Protein AF-A0A924B3C9-F1 (afdb_monomer_lite)

Structure (mmCIF, N/CA/C/O backbone):
data_AF-A0A924B3C9-F1
#
_entry.id   AF-A0A924B3C9-F1
#
loop_
_atom_site.group_PDB
_atom_site.id
_atom_site.type_symbol
_atom_site.label_atom_id
_atom_site.label_alt_id
_atom_site.label_comp_id
_atom_site.label_asym_id
_atom_site.label_entity_id
_atom_site.label_seq_id
_atom_site.pdbx_PDB_ins_code
_atom_site.Cartn_x
_atom_site.Cartn_y
_atom_site.Cartn_z
_atom_site.occupancy
_atom_site.B_iso_or_equiv
_atom_site.auth_seq_id
_atom_site.auth_comp_id
_atom_site.auth_asym_id
_atom_site.auth_atom_id
_atom_site.pdbx_PDB_model_num
ATOM 1 N N . MET A 1 1 ? -48.489 -23.760 40.001 1.00 36.50 1 MET A N 1
ATOM 2 C CA . MET A 1 1 ? -47.418 -22.743 40.005 1.00 36.50 1 MET A CA 1
ATOM 3 C C . MET A 1 1 ? -46.543 -22.996 38.794 1.00 36.50 1 MET A C 1
ATOM 5 O O . MET A 1 1 ? -45.649 -23.826 38.846 1.00 36.50 1 MET A O 1
ATOM 9 N N . THR A 1 2 ? -46.887 -22.382 37.669 1.00 35.22 2 THR A N 1
ATOM 10 C CA . THR A 1 2 ? -46.110 -22.437 36.430 1.00 35.22 2 THR A CA 1
ATOM 11 C C . THR A 1 2 ? -44.998 -21.399 36.538 1.00 35.22 2 THR A C 1
ATOM 13 O O . THR A 1 2 ? -45.268 -20.204 36.625 1.00 35.22 2 THR A O 1
ATOM 16 N N . GLN A 1 3 ? -43.752 -21.865 36.629 1.00 37.59 3 GLN A N 1
ATOM 17 C CA . GLN A 1 3 ? -42.572 -21.007 36.582 1.00 37.59 3 GLN A CA 1
ATOM 18 C C . GLN A 1 3 ? -42.525 -20.335 35.210 1.00 37.59 3 GLN A C 1
ATOM 20 O O . GLN A 1 3 ? -42.325 -20.992 34.191 1.00 37.59 3 GLN A O 1
ATOM 25 N N . HIS A 1 4 ? -42.761 -19.027 35.195 1.00 36.00 4 HIS A N 1
ATOM 26 C CA . HIS A 1 4 ? -42.531 -18.192 34.030 1.00 36.00 4 HIS A CA 1
ATOM 27 C C . HIS A 1 4 ? -41.011 -18.056 33.894 1.00 36.00 4 HIS A C 1
ATOM 29 O O . HIS A 1 4 ? -40.379 -17.323 34.655 1.00 36.00 4 HIS A O 1
ATOM 35 N N . PHE A 1 5 ? -40.407 -18.828 32.991 1.00 38.62 5 PHE A N 1
ATOM 36 C CA . PHE A 1 5 ? -39.054 -18.533 32.541 1.00 38.62 5 PHE A CA 1
ATOM 37 C C . PHE A 1 5 ? -39.124 -17.188 31.819 1.00 38.62 5 PHE A C 1
ATOM 39 O O . PHE A 1 5 ? -39.879 -17.027 30.863 1.00 38.62 5 PHE A O 1
ATOM 46 N N . ILE A 1 6 ? -38.416 -16.201 32.362 1.00 40.69 6 ILE A N 1
ATOM 47 C CA . ILE A 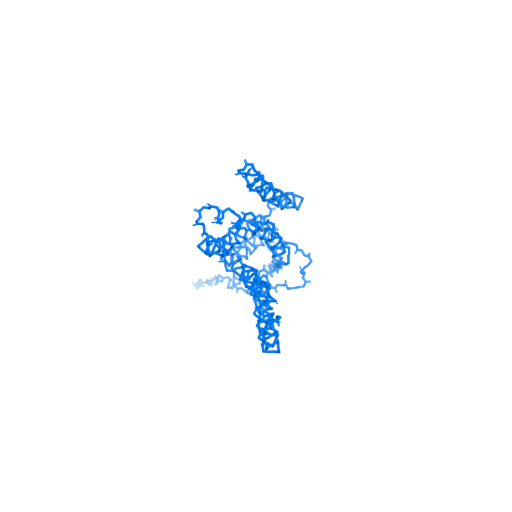1 6 ? -38.108 -14.966 31.653 1.00 40.69 6 ILE A CA 1
ATOM 48 C C . ILE A 1 6 ? -37.137 -15.407 30.566 1.00 40.69 6 ILE A C 1
ATOM 50 O O . ILE A 1 6 ? -35.998 -15.761 30.878 1.00 40.69 6 ILE A O 1
ATOM 54 N N . ASP A 1 7 ? -37.617 -15.473 29.325 1.00 37.47 7 ASP A N 1
ATOM 55 C CA . ASP A 1 7 ? -36.740 -15.609 28.170 1.00 37.47 7 ASP A CA 1
ATOM 56 C C . ASP A 1 7 ? -35.638 -14.556 28.307 1.00 37.47 7 ASP A C 1
ATOM 58 O O . ASP A 1 7 ? -35.907 -13.376 28.569 1.00 37.47 7 ASP A O 1
ATOM 62 N N . ALA A 1 8 ? -34.382 -15.006 28.227 1.00 37.78 8 ALA A N 1
ATOM 63 C CA . ALA A 1 8 ? -33.245 -14.105 28.171 1.00 37.78 8 ALA A CA 1
ATOM 64 C C . ALA A 1 8 ? -33.535 -13.081 27.067 1.00 37.78 8 ALA A C 1
ATOM 66 O O . ALA A 1 8 ? -34.001 -13.481 26.000 1.00 37.78 8 ALA A O 1
ATOM 67 N N . PRO A 1 9 ? -33.326 -11.777 27.303 1.00 40.53 9 PRO A N 1
ATOM 68 C CA . PRO A 1 9 ? -33.638 -10.799 26.286 1.00 40.53 9 PRO A CA 1
ATOM 69 C C . PRO A 1 9 ? -32.792 -11.119 25.052 1.00 40.53 9 PRO A C 1
ATOM 71 O O . PRO A 1 9 ? -31.565 -11.006 25.076 1.00 40.53 9 PRO A O 1
ATOM 74 N N . ASP A 1 10 ? -33.469 -11.474 23.962 1.00 35.62 10 ASP A N 1
ATOM 75 C CA . ASP A 1 10 ? -32.933 -11.612 22.601 1.00 35.62 10 ASP A CA 1
ATOM 76 C C . ASP A 1 10 ? -32.327 -10.290 22.062 1.00 35.62 10 ASP A C 1
ATOM 78 O O . ASP A 1 10 ? -31.997 -10.160 20.886 1.00 35.62 10 ASP A O 1
ATOM 82 N N . SER A 1 11 ? -32.108 -9.292 22.922 1.00 38.94 11 SER A N 1
ATOM 83 C CA . SER A 1 11 ? -31.520 -7.994 22.601 1.00 38.94 11 SER A CA 1
ATOM 84 C C . SER A 1 11 ? -29.993 -8.024 22.466 1.00 38.94 11 SER A C 1
ATOM 86 O O . SER A 1 11 ? -29.384 -6.999 22.172 1.00 38.94 11 SER A O 1
ATOM 88 N N . ALA A 1 12 ? -29.328 -9.167 22.671 1.00 37.22 12 ALA A N 1
ATOM 89 C CA . ALA A 1 12 ? -27.869 -9.259 22.524 1.00 37.22 12 ALA A CA 1
ATOM 90 C C . ALA A 1 12 ? -27.392 -9.231 21.056 1.00 37.22 12 ALA A C 1
ATOM 92 O O . ALA A 1 12 ? -26.195 -9.092 20.800 1.00 37.22 12 ALA A O 1
ATOM 93 N N . VAL A 1 13 ? -28.306 -9.347 20.088 1.00 40.62 13 VAL A N 1
ATOM 94 C CA . VAL A 1 13 ? -27.993 -9.323 18.646 1.00 40.62 13 VAL A CA 1
ATOM 95 C C . VAL A 1 13 ? -28.894 -8.333 17.906 1.00 40.62 13 VAL A C 1
ATOM 97 O O . VAL A 1 13 ? -29.095 -8.434 16.696 1.00 40.62 13 VAL A O 1
ATOM 100 N N . GLU A 1 14 ? -29.442 -7.341 18.608 1.00 38.06 14 GLU A N 1
ATOM 101 C CA . GLU A 1 14 ? -30.173 -6.270 17.945 1.00 38.06 14 GLU A CA 1
ATOM 102 C C . GLU A 1 14 ? -29.158 -5.341 17.279 1.00 38.06 14 GLU A C 1
ATOM 104 O O . GLU A 1 14 ? -28.532 -4.487 17.900 1.00 38.06 14 GLU A O 1
ATOM 109 N N . ALA A 1 15 ? -28.903 -5.669 16.010 1.00 41.47 15 ALA A N 1
ATOM 110 C CA . ALA A 1 15 ? -28.183 -4.925 14.995 1.00 41.47 15 ALA A CA 1
ATOM 111 C C . ALA A 1 15 ? -27.429 -3.704 15.538 1.00 41.47 15 ALA A C 1
ATOM 113 O O . ALA A 1 15 ? -27.965 -2.595 15.565 1.00 41.47 15 ALA A O 1
ATOM 114 N N . ILE A 1 16 ? -26.144 -3.898 15.857 1.00 46.66 16 ILE A N 1
ATOM 115 C CA . ILE A 1 16 ? -25.148 -2.822 15.846 1.00 46.66 16 ILE A CA 1
ATOM 116 C C . ILE A 1 16 ? -25.143 -2.282 14.409 1.00 46.66 16 ILE A C 1
ATOM 118 O O . ILE A 1 16 ? -24.323 -2.672 13.578 1.00 46.66 16 ILE A O 1
ATOM 122 N N . ARG A 1 17 ? -26.127 -1.446 14.061 1.00 44.09 17 ARG A N 1
ATOM 123 C CA . ARG A 1 17 ? -26.148 -0.754 12.784 1.00 44.09 17 ARG A CA 1
ATOM 124 C C . ARG A 1 17 ? -24.918 0.139 12.809 1.00 44.09 17 ARG A C 1
ATOM 126 O O . ARG A 1 17 ? -24.724 0.864 13.790 1.00 44.09 17 ARG A O 1
ATOM 133 N N . PRO A 1 18 ? -24.055 0.075 11.790 1.00 48.59 18 PRO A N 1
ATOM 134 C CA . PRO A 1 18 ? -22.921 0.971 11.725 1.00 48.59 18 PRO A CA 1
ATOM 135 C C . PRO A 1 18 ? -23.471 2.400 11.675 1.00 48.59 18 PRO A C 1
ATOM 137 O O . PRO A 1 18 ? -24.050 2.816 10.673 1.00 48.59 18 PRO A O 1
ATOM 140 N N . ASN A 1 19 ? -23.375 3.131 12.792 1.00 48.16 19 ASN A N 1
ATOM 141 C CA . ASN A 1 19 ? -23.777 4.528 12.804 1.00 48.16 19 ASN A CA 1
ATOM 142 C C . ASN A 1 19 ? -22.723 5.315 12.013 1.00 48.16 19 ASN A C 1
ATOM 144 O O . ASN A 1 19 ? -21.561 5.389 12.410 1.00 48.16 19 ASN A O 1
ATOM 148 N N . HIS A 1 20 ? -23.130 5.835 10.858 1.00 51.53 20 HIS A N 1
ATOM 149 C CA . HIS A 1 20 ? -22.288 6.611 9.952 1.00 51.53 20 HIS A CA 1
ATOM 150 C C . HIS A 1 20 ? -22.381 8.124 10.204 1.00 51.53 20 HIS A C 1
ATOM 152 O O . HIS A 1 20 ? -21.733 8.888 9.489 1.00 51.53 20 HIS A O 1
ATOM 158 N N . GLU A 1 21 ? -23.180 8.557 11.188 1.00 48.47 21 GLU A N 1
ATOM 159 C CA . GLU A 1 21 ? -23.421 9.973 11.500 1.00 48.47 21 GLU A CA 1
ATOM 160 C C . GLU A 1 21 ? -22.162 10.696 11.984 1.00 48.47 21 GLU A C 1
ATOM 162 O O . GLU A 1 21 ? -22.051 11.902 11.783 1.00 48.47 21 GLU A O 1
ATOM 167 N N . ASP A 1 22 ? -21.190 9.972 12.555 1.00 44.78 22 ASP A N 1
ATOM 168 C CA . ASP A 1 22 ? -19.987 10.582 13.119 1.00 44.78 22 ASP A CA 1
ATOM 169 C C . ASP A 1 22 ? -18.679 9.929 12.642 1.00 44.78 22 ASP A C 1
ATOM 171 O O . ASP A 1 22 ? -17.835 9.457 13.405 1.00 44.78 22 ASP A O 1
ATOM 175 N N . LEU A 1 23 ? -18.463 9.982 11.324 1.00 51.06 23 LEU A N 1
ATOM 176 C CA . LEU A 1 23 ? -17.158 9.731 10.700 1.00 51.06 23 LEU A CA 1
ATOM 177 C C . LEU A 1 23 ? -16.116 10.814 11.057 1.00 51.06 23 LEU A C 1
ATOM 179 O O . LEU A 1 23 ? -15.085 10.899 10.395 1.00 51.06 23 LEU A O 1
ATOM 183 N N . SER A 1 24 ? -16.332 11.681 12.054 1.00 42.19 24 SER A N 1
ATOM 184 C CA . SER A 1 24 ? -15.335 12.678 12.463 1.00 42.19 24 SER A CA 1
ATOM 185 C C . SER A 1 24 ? -14.174 12.040 13.236 1.00 42.19 24 SER A C 1
ATOM 187 O O . SER A 1 24 ? -13.026 12.482 13.105 1.00 42.19 24 SER A O 1
ATOM 189 N N . THR A 1 25 ? -14.433 10.942 13.951 1.00 48.56 25 THR A N 1
ATOM 190 C CA . THR A 1 25 ? -13.478 10.338 14.885 1.00 48.56 25 THR A CA 1
ATOM 191 C C . THR A 1 25 ? -12.575 9.283 14.229 1.00 48.56 25 THR A C 1
ATOM 193 O O . THR A 1 25 ? -12.929 8.613 13.263 1.00 48.56 25 THR A O 1
ATOM 196 N N . LEU A 1 26 ? -11.339 9.169 14.730 1.00 51.94 26 LEU A N 1
ATOM 197 C CA . LEU A 1 26 ? -10.329 8.186 14.291 1.00 51.94 26 LEU A CA 1
ATOM 198 C C . LEU A 1 26 ? -10.509 6.806 14.956 1.00 51.94 26 LEU A C 1
ATOM 200 O O . LEU A 1 26 ? -9.656 5.932 14.809 1.00 51.94 26 LEU A O 1
ATOM 204 N N . TYR A 1 27 ? -11.591 6.631 15.712 1.00 52.94 27 TYR A N 1
ATOM 205 C CA . TYR A 1 27 ? -11.905 5.442 16.495 1.00 52.94 27 TYR A CA 1
ATOM 206 C C . TYR A 1 27 ? -13.235 4.854 16.022 1.00 52.94 27 TYR A C 1
ATOM 208 O O . TYR A 1 27 ? -14.081 5.620 15.563 1.00 52.94 27 TYR A O 1
ATOM 216 N N . PRO A 1 28 ? -13.453 3.533 16.169 1.00 52.97 28 PRO A N 1
ATOM 217 C CA . PRO A 1 28 ? -14.745 2.946 15.867 1.00 52.97 28 PRO A CA 1
ATOM 218 C C . PRO A 1 28 ? -15.778 3.553 16.818 1.00 52.97 28 PRO A C 1
ATOM 220 O O . PRO A 1 28 ? -15.762 3.332 18.036 1.00 52.97 28 PRO A O 1
ATOM 223 N N . THR A 1 29 ? -16.659 4.375 16.268 1.00 53.12 29 THR A N 1
ATOM 224 C CA . THR A 1 29 ? -17.841 4.857 16.969 1.00 53.12 29 THR A CA 1
ATOM 225 C C . THR A 1 29 ? -18.852 3.719 16.902 1.00 53.12 29 THR A C 1
ATOM 227 O O . THR A 1 29 ? -19.544 3.521 15.904 1.00 53.12 29 THR A O 1
ATOM 230 N N . ALA A 1 30 ? -18.875 2.886 17.945 1.00 53.72 30 ALA A N 1
ATOM 231 C CA . ALA A 1 30 ? -19.997 1.983 18.151 1.00 53.72 30 ALA A CA 1
ATOM 232 C C . ALA A 1 30 ? -21.250 2.854 18.306 1.00 53.72 30 ALA A C 1
ATOM 234 O O . ALA A 1 30 ? -21.209 3.856 19.030 1.00 53.72 30 ALA A O 1
ATOM 235 N N . ALA A 1 31 ? -22.335 2.502 17.608 1.00 53.34 31 ALA A N 1
ATOM 236 C CA . ALA A 1 31 ? -23.635 3.098 17.887 1.00 53.34 31 ALA A CA 1
ATOM 237 C C . ALA A 1 31 ? -23.872 2.989 19.398 1.00 53.34 31 ALA A C 1
ATOM 239 O O . ALA A 1 31 ? -23.534 1.955 19.984 1.00 53.34 31 ALA A O 1
ATOM 240 N N . LYS A 1 32 ? -24.379 4.056 20.036 1.00 55.34 32 LYS A N 1
ATOM 241 C C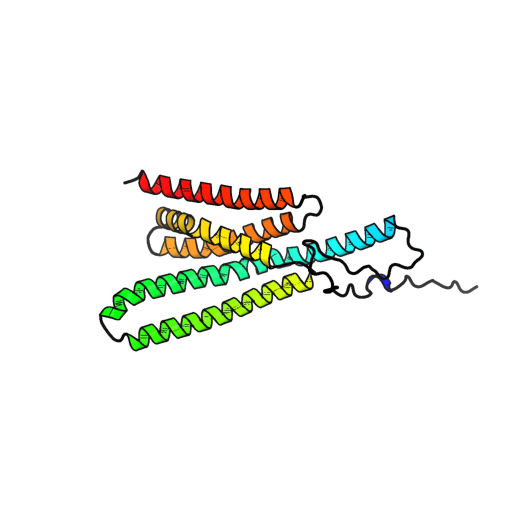A . LYS A 1 32 ? -24.826 3.934 21.426 1.00 55.34 32 LYS A CA 1
ATOM 242 C C . LYS A 1 32 ? -25.779 2.737 21.433 1.00 55.34 32 LYS A C 1
ATOM 244 O O . LYS A 1 32 ? -26.729 2.775 20.651 1.00 55.34 32 LYS A O 1
ATOM 249 N N . PRO A 1 33 ? -25.496 1.665 22.193 1.00 53.19 33 PRO A N 1
ATOM 250 C CA . PRO A 1 33 ? -26.471 0.603 22.322 1.00 53.19 33 PRO A CA 1
ATOM 251 C C . PRO A 1 33 ? -27.766 1.266 22.790 1.00 53.19 33 PRO A C 1
ATOM 253 O O . PRO A 1 33 ? -27.698 2.249 23.541 1.00 53.19 33 PRO A O 1
ATOM 256 N N . ASP A 1 34 ? -28.919 0.748 22.371 1.00 54.81 34 ASP A N 1
ATOM 257 C CA . ASP A 1 34 ? -30.191 1.008 23.053 1.00 54.81 34 ASP A CA 1
ATOM 258 C C . ASP A 1 34 ? -30.095 0.374 24.451 1.00 54.81 34 ASP A C 1
ATOM 260 O O . ASP A 1 34 ? -30.723 -0.624 24.793 1.00 54.81 34 ASP A O 1
ATOM 264 N N . SER A 1 35 ? -29.176 0.897 25.263 1.00 56.06 35 SER A N 1
ATOM 265 C CA . SER A 1 35 ? -28.924 0.446 26.608 1.00 56.06 35 SER A CA 1
ATOM 266 C C . SER A 1 35 ? -30.132 0.874 27.403 1.00 56.06 35 SER A C 1
ATOM 268 O O . SER A 1 35 ? -30.428 2.070 27.493 1.00 56.06 35 SER A O 1
ATOM 270 N N . SER A 1 36 ? -30.822 -0.114 27.959 1.00 57.03 36 SER A N 1
ATOM 271 C CA . SER A 1 36 ? -31.977 0.106 28.809 1.00 57.03 36 SER A CA 1
ATOM 272 C C . SER A 1 36 ? -31.666 1.208 29.840 1.00 57.03 36 SER A C 1
ATOM 274 O O . SER A 1 36 ? -30.567 1.196 30.406 1.00 57.03 36 SER A O 1
ATOM 276 N N . PRO A 1 37 ? -32.587 2.155 30.115 1.00 64.38 37 PRO A N 1
ATOM 277 C CA . PRO A 1 37 ? -32.337 3.290 31.015 1.00 64.38 37 PRO A CA 1
ATOM 278 C C . PRO A 1 37 ? -31.810 2.883 32.401 1.00 64.38 37 PRO A C 1
ATOM 280 O O . PRO A 1 37 ? -31.181 3.678 33.098 1.00 64.38 37 PRO A O 1
ATOM 283 N N . TRP A 1 38 ? -32.062 1.630 32.776 1.00 65.00 38 TRP A N 1
ATOM 284 C CA . TRP A 1 38 ? -31.766 0.995 34.056 1.00 65.00 38 TRP A CA 1
ATOM 285 C C . TRP A 1 38 ? -30.359 0.380 34.149 1.00 65.00 38 TRP A C 1
ATOM 287 O O . TRP A 1 38 ? -29.962 -0.048 35.228 1.00 65.00 38 TRP A O 1
ATOM 297 N N . MET A 1 39 ? -29.608 0.312 33.045 1.00 71.69 39 MET A N 1
ATOM 298 C CA . MET A 1 39 ? -28.268 -0.283 33.016 1.00 71.69 39 MET A CA 1
ATOM 299 C C . MET A 1 39 ? -27.272 0.632 33.736 1.00 71.69 39 MET A C 1
ATOM 301 O O . MET A 1 39 ? -27.295 1.853 33.525 1.00 71.69 39 MET A O 1
ATOM 305 N N . ARG A 1 40 ? -26.397 0.083 34.585 1.00 78.44 40 ARG A N 1
ATOM 306 C CA . ARG A 1 40 ? -25.389 0.895 35.284 1.00 78.44 40 ARG A CA 1
ATOM 307 C C . ARG A 1 40 ? -24.339 1.429 34.299 1.00 78.44 40 ARG A C 1
ATOM 309 O O . ARG A 1 40 ? -24.148 0.881 33.216 1.00 78.44 40 ARG A O 1
ATOM 316 N N . GLU A 1 41 ? -23.698 2.547 34.632 1.00 76.81 41 GLU A N 1
ATOM 317 C CA . GLU A 1 41 ? -22.763 3.231 33.720 1.00 76.81 41 GLU A CA 1
ATOM 318 C C . GLU A 1 41 ? -21.513 2.387 33.403 1.00 76.81 41 GLU A C 1
ATOM 320 O O . GLU A 1 41 ? -21.031 2.386 32.273 1.00 76.81 41 GLU A O 1
ATOM 325 N N . ASP A 1 42 ? -21.027 1.611 34.369 1.00 79.12 42 ASP A N 1
ATOM 326 C CA . ASP A 1 42 ? -19.943 0.636 34.204 1.00 79.12 42 ASP A CA 1
ATOM 327 C C . ASP A 1 42 ? -20.311 -0.476 33.209 1.00 79.12 42 ASP A C 1
ATOM 329 O O . ASP A 1 42 ? -19.534 -0.794 32.306 1.00 79.12 42 ASP A O 1
ATOM 333 N N . GLU A 1 43 ? -21.526 -1.012 33.307 1.00 74.44 43 GLU A N 1
ATOM 334 C CA . GLU A 1 43 ? -22.052 -2.011 32.373 1.00 74.44 43 GLU A CA 1
ATOM 335 C C . GLU A 1 43 ? -22.226 -1.435 30.960 1.00 74.44 43 GLU A C 1
ATOM 337 O O . GLU A 1 43 ? -21.851 -2.077 29.975 1.00 74.44 43 GLU A O 1
ATOM 342 N N . ARG A 1 44 ? -22.712 -0.191 30.835 1.00 68.94 44 ARG A N 1
ATOM 343 C CA . ARG A 1 44 ? -22.811 0.499 29.535 1.00 68.94 44 ARG A CA 1
ATOM 344 C C . ARG A 1 44 ? -21.447 0.668 28.875 1.00 68.94 44 ARG A C 1
ATOM 346 O O . ARG A 1 44 ? -21.312 0.429 27.673 1.00 68.94 44 ARG A O 1
ATOM 353 N N . GLN A 1 45 ? -20.432 1.060 29.644 1.00 74.94 45 GLN A N 1
ATOM 354 C CA . GLN A 1 45 ? -19.070 1.210 29.132 1.00 74.94 45 GLN A CA 1
ATOM 355 C C . GLN A 1 45 ? -18.464 -0.135 28.718 1.00 74.94 45 GLN A C 1
ATOM 357 O O . GLN A 1 45 ? -17.819 -0.203 27.670 1.00 74.94 45 GLN A O 1
ATOM 362 N N . ALA A 1 46 ? -18.732 -1.212 29.462 1.00 76.50 46 ALA A N 1
ATOM 363 C CA . ALA A 1 46 ? -18.291 -2.558 29.106 1.00 76.50 46 ALA A CA 1
ATOM 364 C C . ALA A 1 46 ? -18.924 -3.054 27.792 1.00 76.50 46 ALA A C 1
ATOM 366 O O . ALA A 1 46 ? -18.213 -3.562 26.921 1.00 76.50 46 ALA A O 1
ATOM 367 N N . VAL A 1 47 ? -20.233 -2.845 27.592 1.00 75.38 47 VAL A N 1
ATOM 368 C CA . VAL A 1 47 ? -20.915 -3.202 26.334 1.00 75.38 47 VAL A CA 1
ATOM 369 C C . VAL A 1 47 ? -20.358 -2.391 25.163 1.00 75.38 47 VAL A C 1
ATOM 371 O O . VAL A 1 47 ? -19.995 -2.966 24.135 1.00 75.38 47 VAL A O 1
ATOM 374 N N . LEU A 1 48 ? -20.192 -1.075 25.327 1.00 73.19 48 LEU A N 1
ATOM 375 C CA . LEU A 1 48 ? -19.581 -0.211 24.311 1.00 73.19 48 LEU A CA 1
ATOM 376 C C . LEU A 1 48 ? -18.159 -0.649 23.944 1.00 73.19 48 LEU A C 1
ATOM 378 O O . LEU A 1 48 ? -17.785 -0.632 22.770 1.00 73.19 48 LEU A O 1
ATOM 382 N N . GLN A 1 49 ? -17.360 -1.042 24.935 1.00 75.06 49 GLN A N 1
ATOM 383 C CA . GLN A 1 49 ? -15.998 -1.508 24.712 1.00 75.06 49 GLN A CA 1
ATOM 384 C C . GLN A 1 49 ? -15.976 -2.857 23.986 1.00 75.06 49 GLN A C 1
ATOM 386 O O . GLN A 1 49 ? -15.241 -3.002 23.012 1.00 75.06 49 GLN A O 1
ATOM 391 N N . SER A 1 50 ? -16.852 -3.791 24.362 1.00 75.25 50 SER A N 1
ATOM 392 C CA . SER A 1 50 ? -16.981 -5.084 23.679 1.00 75.25 50 SER A CA 1
ATOM 393 C C . SER A 1 50 ? -17.392 -4.937 22.205 1.00 75.25 50 SER A C 1
ATOM 395 O O . SER A 1 50 ? -16.815 -5.586 21.331 1.00 75.25 50 SER A O 1
ATOM 397 N N . ALA A 1 51 ? -18.312 -4.014 21.897 1.00 70.31 51 ALA A N 1
ATOM 398 C CA . ALA A 1 51 ? -18.734 -3.720 20.530 1.00 70.31 51 ALA A CA 1
ATOM 399 C C . ALA A 1 51 ? -17.585 -3.133 19.691 1.00 70.31 51 ALA A C 1
ATOM 401 O O . ALA A 1 51 ? -17.385 -3.525 18.537 1.00 70.31 51 ALA A O 1
ATOM 402 N N . ARG A 1 52 ? -16.785 -2.232 20.277 1.00 71.75 52 ARG A N 1
ATOM 403 C CA . ARG A 1 52 ? -15.573 -1.698 19.634 1.00 71.75 52 ARG A CA 1
ATOM 404 C C . ARG A 1 52 ? -14.550 -2.798 19.367 1.00 71.75 52 ARG A C 1
ATOM 406 O O . ARG A 1 52 ? -14.002 -2.856 18.268 1.00 71.75 52 ARG A O 1
ATOM 413 N N . ASP A 1 53 ? -14.320 -3.685 20.329 1.00 75.44 53 ASP A N 1
ATOM 414 C CA . ASP A 1 53 ? -13.364 -4.783 20.189 1.00 75.44 53 ASP A CA 1
ATOM 415 C C . ASP A 1 53 ? -13.785 -5.769 19.087 1.00 75.44 53 ASP A C 1
ATOM 417 O O . ASP A 1 53 ? -12.944 -6.195 18.290 1.00 75.44 53 ASP A O 1
ATOM 421 N N . MET A 1 54 ? -15.085 -6.062 18.958 1.00 76.00 54 MET A N 1
ATOM 422 C CA . MET A 1 54 ? -15.617 -6.872 17.855 1.00 76.00 54 MET A CA 1
ATOM 423 C C . MET A 1 54 ? -15.398 -6.212 16.487 1.00 76.00 54 MET A C 1
ATOM 425 O O . MET A 1 54 ? -14.936 -6.875 15.555 1.00 76.00 54 MET A O 1
ATOM 429 N N . GLN A 1 55 ? -15.663 -4.907 16.359 1.00 73.69 55 GLN A N 1
ATOM 430 C CA . GLN A 1 55 ? -15.411 -4.165 15.115 1.00 73.69 55 GLN A CA 1
ATOM 431 C C . GLN A 1 55 ? -13.916 -4.148 14.755 1.00 73.69 55 GLN A C 1
ATOM 433 O O . GLN A 1 55 ? -13.544 -4.367 13.600 1.00 73.69 55 GLN A O 1
ATOM 438 N N . ILE A 1 56 ? -13.039 -3.958 15.743 1.00 77.44 56 ILE A N 1
ATOM 439 C CA . ILE A 1 56 ? -11.583 -3.988 15.551 1.00 77.44 56 ILE A CA 1
ATOM 440 C C . ILE A 1 56 ? -11.116 -5.382 15.115 1.00 77.44 56 ILE A C 1
ATOM 442 O O . ILE A 1 56 ? -10.309 -5.501 14.189 1.00 77.44 56 ILE A O 1
ATOM 446 N N . ALA A 1 57 ? -11.620 -6.444 15.747 1.00 78.38 57 ALA A N 1
ATOM 447 C CA . ALA A 1 57 ? -11.301 -7.818 15.372 1.00 78.38 57 ALA A CA 1
ATOM 448 C C . ALA A 1 57 ? -11.760 -8.138 13.938 1.00 78.38 57 ALA A C 1
ATOM 450 O O . ALA A 1 57 ? -11.014 -8.763 13.181 1.00 78.38 57 ALA A O 1
ATOM 451 N N . GLY A 1 58 ? -12.942 -7.652 13.542 1.00 78.75 58 GLY A N 1
ATOM 452 C CA . GLY A 1 58 ? -13.449 -7.740 12.171 1.00 78.75 58 GLY A CA 1
ATOM 453 C C . GLY A 1 58 ? -12.524 -7.066 11.156 1.00 78.75 58 GLY A C 1
ATOM 454 O O . GLY A 1 58 ? -12.144 -7.687 10.159 1.00 78.75 58 GLY A O 1
ATOM 455 N N . LEU A 1 59 ? -12.061 -5.843 11.444 1.00 81.50 59 LEU A N 1
ATOM 456 C CA . LEU A 1 59 ? -11.134 -5.130 10.562 1.00 81.50 59 LEU A CA 1
ATOM 457 C C . LEU A 1 59 ? -9.784 -5.854 10.451 1.00 81.50 59 LEU A C 1
ATOM 459 O O . LEU A 1 59 ? -9.239 -5.986 9.356 1.00 81.50 59 LEU A O 1
ATOM 463 N N . ARG A 1 60 ? -9.250 -6.369 11.567 1.00 84.06 60 ARG A N 1
ATOM 464 C CA . ARG A 1 60 ? -7.962 -7.086 11.594 1.00 84.06 60 ARG A CA 1
ATOM 465 C C . ARG A 1 60 ? -7.960 -8.336 10.718 1.00 84.06 60 ARG A C 1
ATOM 467 O O . ARG A 1 60 ? -6.942 -8.617 10.094 1.00 84.06 60 ARG A O 1
ATOM 474 N N . ARG A 1 61 ? -9.092 -9.038 10.590 1.00 85.56 61 ARG A N 1
ATOM 475 C CA . ARG A 1 61 ? -9.224 -10.178 9.659 1.00 85.56 61 ARG A CA 1
ATOM 476 C C . ARG A 1 61 ? -9.039 -9.769 8.196 1.00 85.56 61 ARG A C 1
ATOM 478 O O . ARG A 1 61 ? -8.533 -10.554 7.404 1.00 85.56 61 ARG A O 1
ATOM 485 N N . HIS A 1 62 ? -9.393 -8.534 7.853 1.00 86.81 62 HIS A N 1
ATOM 486 C CA . HIS A 1 62 ? -9.267 -7.997 6.499 1.00 86.81 62 HIS A CA 1
ATOM 487 C C . HIS A 1 62 ? -7.935 -7.274 6.255 1.00 86.81 62 HIS A C 1
ATOM 489 O O . HIS A 1 62 ? -7.677 -6.852 5.130 1.00 86.81 62 HIS A O 1
ATOM 495 N N . ALA A 1 63 ? -7.066 -7.146 7.264 1.00 86.31 63 ALA A N 1
ATOM 496 C CA . ALA A 1 63 ? -5.830 -6.367 7.177 1.00 86.31 63 ALA A CA 1
ATOM 497 C C . ALA A 1 63 ? -4.913 -6.808 6.024 1.00 86.31 63 ALA A C 1
ATOM 499 O O . ALA A 1 63 ? -4.387 -5.966 5.297 1.00 86.31 63 ALA A O 1
ATOM 500 N N . ALA A 1 64 ? -4.774 -8.119 5.810 1.00 88.12 64 ALA A N 1
ATOM 501 C CA . ALA A 1 64 ? -3.974 -8.650 4.709 1.00 88.12 64 ALA A CA 1
ATOM 502 C C . ALA A 1 64 ? -4.581 -8.322 3.333 1.00 88.12 64 ALA A C 1
ATOM 504 O O . ALA A 1 64 ? -3.861 -7.890 2.435 1.00 88.12 64 ALA A O 1
ATOM 505 N N . MET A 1 65 ? -5.905 -8.448 3.174 1.00 90.12 65 MET A N 1
ATOM 506 C CA . MET A 1 65 ? -6.585 -8.060 1.930 1.00 90.12 65 MET A CA 1
ATOM 507 C C . MET A 1 65 ? -6.453 -6.562 1.657 1.00 90.12 65 MET A C 1
ATOM 509 O O . MET A 1 65 ? -6.182 -6.179 0.525 1.00 90.12 65 MET A O 1
ATOM 513 N N . ILE A 1 66 ? -6.591 -5.718 2.685 1.00 88.75 66 ILE A N 1
ATOM 514 C CA . ILE A 1 66 ? -6.397 -4.268 2.557 1.00 88.75 66 ILE A CA 1
ATOM 515 C C . ILE A 1 66 ? -4.976 -3.974 2.062 1.00 88.75 66 ILE A C 1
ATOM 517 O O . ILE A 1 66 ? -4.812 -3.220 1.105 1.00 88.75 66 ILE A O 1
ATOM 521 N N . GLY A 1 67 ? -3.959 -4.601 2.660 1.00 87.56 67 GLY A N 1
ATOM 522 C CA . GLY A 1 67 ? -2.568 -4.410 2.246 1.00 87.56 67 GLY A CA 1
ATOM 523 C C . GLY A 1 67 ? -2.309 -4.861 0.811 1.00 87.56 67 GLY A C 1
ATOM 524 O O . GLY A 1 67 ? -1.615 -4.171 0.062 1.00 87.56 67 GLY A O 1
ATOM 525 N N . LEU A 1 68 ? -2.929 -5.963 0.385 1.00 91.44 68 LEU A N 1
ATOM 526 C CA . LEU A 1 68 ? -2.859 -6.429 -0.997 1.00 91.44 68 LEU A CA 1
ATOM 527 C C . LEU A 1 68 ? -3.550 -5.458 -1.969 1.00 91.44 68 LEU A C 1
ATOM 529 O O . LEU A 1 68 ? -2.985 -5.124 -3.008 1.00 91.44 68 LEU A O 1
ATOM 533 N N . TYR A 1 69 ? -4.739 -4.957 -1.624 1.00 92.00 69 TYR A N 1
ATOM 534 C CA . TYR A 1 69 ? -5.476 -3.991 -2.444 1.00 92.00 69 TYR A CA 1
ATOM 535 C C . TYR A 1 69 ? -4.747 -2.655 -2.595 1.00 92.00 69 TYR A C 1
ATOM 537 O O . TYR A 1 69 ? -4.908 -2.009 -3.625 1.00 92.00 69 TYR A O 1
ATOM 545 N N . ILE A 1 70 ? -3.937 -2.249 -1.611 1.00 91.06 70 ILE A N 1
ATOM 546 C CA . ILE A 1 70 ? -3.074 -1.062 -1.715 1.00 91.06 70 ILE A CA 1
ATOM 547 C C . ILE A 1 70 ? -1.840 -1.354 -2.581 1.00 91.06 70 ILE A C 1
ATOM 549 O O . ILE A 1 70 ? -1.432 -0.513 -3.380 1.00 91.06 70 ILE A O 1
ATOM 553 N N . ALA A 1 71 ? -1.252 -2.546 -2.450 1.00 91.62 71 ALA A N 1
ATOM 554 C CA . ALA A 1 71 ? -0.042 -2.916 -3.181 1.00 91.62 71 ALA A CA 1
ATOM 555 C C . ALA A 1 71 ? -0.274 -3.109 -4.680 1.00 91.62 71 ALA A C 1
ATOM 557 O O . ALA A 1 71 ? 0.580 -2.743 -5.480 1.00 91.62 71 ALA A O 1
ATOM 558 N N . LEU A 1 72 ? -1.408 -3.695 -5.072 1.00 90.62 72 LEU A N 1
ATOM 559 C CA . LEU A 1 72 ? -1.682 -4.041 -6.468 1.00 90.62 72 LEU A CA 1
ATOM 560 C C . LEU A 1 72 ? -1.642 -2.823 -7.409 1.00 90.62 72 LEU A C 1
ATOM 562 O O . LEU A 1 72 ? -0.901 -2.885 -8.390 1.00 90.62 72 LEU A O 1
ATOM 566 N N . PRO A 1 73 ? -2.337 -1.701 -7.128 1.00 90.31 73 PRO A N 1
ATOM 567 C CA . PRO A 1 73 ? -2.198 -0.480 -7.916 1.00 90.31 73 PRO A CA 1
ATOM 568 C C . PRO A 1 73 ? -0.753 0.004 -7.992 1.00 90.31 73 PRO A C 1
ATOM 570 O O . PRO A 1 73 ? -0.283 0.396 -9.052 1.00 90.31 73 PRO A O 1
ATOM 573 N N . PHE A 1 74 ? -0.012 -0.074 -6.890 1.00 90.25 74 PHE A N 1
ATOM 574 C CA . PHE A 1 74 ? 1.380 0.359 -6.862 1.00 90.25 74 PHE A CA 1
ATOM 575 C C . PHE A 1 74 ? 2.274 -0.502 -7.777 1.00 90.25 74 PHE A C 1
ATOM 577 O O . PHE A 1 74 ? 3.041 0.030 -8.578 1.00 90.25 74 PHE A O 1
ATOM 584 N N . VAL A 1 75 ? 2.122 -1.830 -7.729 1.00 90.25 75 VAL A N 1
ATOM 585 C CA . VAL A 1 75 ? 2.834 -2.786 -8.597 1.00 90.25 75 VAL A CA 1
ATOM 586 C C . VAL A 1 75 ? 2.467 -2.580 -10.068 1.00 90.25 75 VAL A C 1
ATOM 588 O O . VAL A 1 75 ? 3.356 -2.467 -10.911 1.00 90.25 75 VAL A O 1
ATOM 591 N N . PHE A 1 76 ? 1.173 -2.486 -10.390 1.00 89.2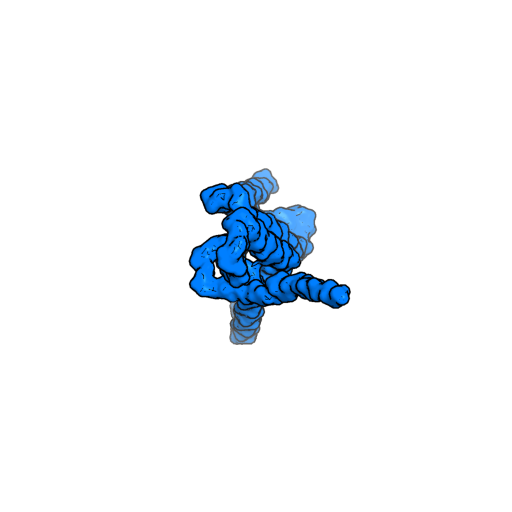5 76 PHE A N 1
ATOM 592 C CA . PHE A 1 76 ? 0.729 -2.236 -11.763 1.00 89.25 76 PHE A CA 1
ATOM 593 C C . PHE A 1 76 ? 1.208 -0.881 -12.281 1.00 89.25 76 PHE A C 1
ATOM 595 O O . PHE A 1 76 ? 1.649 -0.795 -13.423 1.00 89.25 76 PHE A O 1
ATOM 602 N N . GLY A 1 77 ? 1.193 0.155 -11.440 1.00 88.12 77 GLY A N 1
ATOM 603 C CA . GLY A 1 77 ? 1.732 1.468 -11.774 1.00 88.12 77 GLY A CA 1
ATOM 604 C C . GLY A 1 77 ? 3.212 1.402 -12.153 1.00 88.12 77 GLY A C 1
ATOM 605 O O . GLY A 1 77 ? 3.606 1.990 -13.156 1.00 88.12 77 GLY A O 1
ATOM 606 N N . MET A 1 78 ? 4.019 0.626 -11.420 1.00 87.31 78 MET A N 1
ATOM 607 C CA . MET A 1 78 ? 5.433 0.421 -11.756 1.00 87.31 78 MET A CA 1
ATOM 608 C C . MET A 1 78 ? 5.632 -0.349 -13.065 1.00 87.31 78 MET A C 1
ATOM 610 O O . MET A 1 78 ? 6.495 0.024 -13.857 1.00 87.31 78 MET A O 1
ATOM 614 N N . LEU A 1 79 ? 4.822 -1.376 -13.331 1.00 86.50 79 LEU A N 1
ATOM 615 C CA . LEU A 1 79 ? 4.867 -2.113 -14.599 1.00 86.50 79 LEU A CA 1
ATOM 616 C C . LEU A 1 79 ? 4.491 -1.226 -15.791 1.00 86.50 79 LEU A C 1
ATOM 618 O O . LEU A 1 79 ? 5.148 -1.276 -16.827 1.00 86.50 79 LEU A O 1
ATOM 622 N N . ILE A 1 80 ? 3.459 -0.392 -15.642 1.00 85.25 80 ILE A N 1
ATOM 623 C CA . ILE A 1 80 ? 3.018 0.544 -16.683 1.00 85.25 80 ILE A CA 1
ATOM 624 C C . ILE A 1 80 ? 4.071 1.622 -16.913 1.00 85.25 80 ILE A C 1
ATOM 626 O O . ILE A 1 80 ? 4.357 1.943 -18.062 1.00 85.25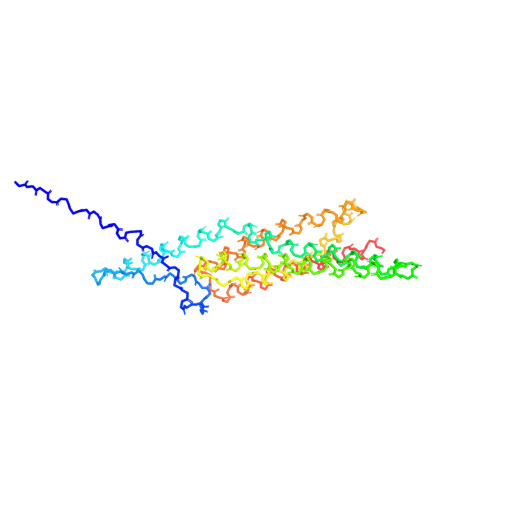 80 ILE A O 1
ATOM 630 N N . LEU A 1 81 ? 4.674 2.153 -15.848 1.00 84.12 81 LEU A N 1
ATOM 631 C CA . LEU A 1 81 ? 5.761 3.121 -15.961 1.00 84.12 81 LEU A CA 1
ATOM 632 C C . LEU A 1 81 ? 6.958 2.515 -16.702 1.00 84.12 81 LEU A C 1
ATOM 634 O O . LEU A 1 81 ? 7.474 3.133 -17.628 1.00 84.12 81 LEU A O 1
ATOM 638 N N . GLN A 1 82 ? 7.358 1.291 -16.349 1.00 81.31 82 GLN A N 1
ATOM 639 C CA . GLN A 1 82 ? 8.439 0.582 -17.032 1.00 81.31 82 GLN A CA 1
ATOM 640 C C . GLN A 1 82 ? 8.111 0.347 -18.510 1.00 81.31 82 GLN A C 1
ATOM 642 O O . GLN A 1 82 ? 8.947 0.600 -19.377 1.00 81.31 82 GLN A O 1
ATOM 647 N N . LEU A 1 83 ? 6.886 -0.100 -18.804 1.00 80.69 83 LEU A N 1
ATOM 648 C CA . LEU A 1 83 ? 6.414 -0.291 -20.171 1.00 80.69 83 LEU A CA 1
ATOM 649 C C . LEU A 1 83 ? 6.449 1.026 -20.947 1.00 80.69 83 LEU A C 1
ATOM 651 O O . LEU A 1 83 ? 6.939 1.041 -22.070 1.00 80.69 83 LEU A O 1
ATOM 655 N N . ALA A 1 84 ? 5.976 2.124 -20.356 1.00 77.62 84 ALA A N 1
ATOM 656 C CA . ALA A 1 84 ? 5.980 3.439 -20.983 1.00 77.62 84 ALA A CA 1
ATOM 657 C C . ALA A 1 84 ? 7.407 3.903 -21.303 1.00 77.62 84 ALA A C 1
ATOM 659 O O . ALA A 1 84 ? 7.658 4.321 -22.428 1.00 77.62 84 ALA A O 1
ATOM 660 N N . LEU A 1 85 ? 8.350 3.761 -20.366 1.00 80.12 85 LEU A N 1
ATOM 661 C CA . LEU A 1 85 ? 9.749 4.146 -20.575 1.00 80.12 85 LEU A CA 1
ATOM 662 C C . LEU A 1 85 ? 10.405 3.349 -21.713 1.00 80.12 85 LEU A C 1
ATOM 664 O O . LEU A 1 85 ? 10.994 3.946 -22.605 1.00 80.12 85 LEU A O 1
ATOM 668 N N . VAL A 1 86 ? 10.229 2.025 -21.745 1.00 75.31 86 VAL A N 1
ATOM 669 C CA . VAL A 1 86 ? 10.759 1.169 -22.829 1.00 75.31 86 VAL A CA 1
ATOM 670 C C . VAL A 1 86 ? 10.060 1.447 -24.168 1.00 75.31 86 VAL A C 1
ATOM 672 O O . VAL A 1 86 ? 10.657 1.355 -25.242 1.00 75.31 86 VAL A O 1
ATOM 675 N N . SER A 1 87 ? 8.778 1.807 -24.122 1.00 71.19 87 SER A N 1
ATOM 676 C CA . SER A 1 87 ? 7.988 2.107 -25.318 1.00 71.19 87 SER A CA 1
ATOM 677 C C . SER A 1 87 ? 8.380 3.439 -25.962 1.00 71.19 87 SER A C 1
ATOM 679 O O . SER A 1 87 ? 8.277 3.575 -27.177 1.00 71.19 87 SER A O 1
ATOM 681 N N . VAL A 1 88 ? 8.850 4.425 -25.187 1.00 68.19 88 VAL A N 1
ATOM 682 C CA . VAL A 1 88 ? 9.291 5.731 -25.717 1.00 68.19 88 VAL A CA 1
ATOM 683 C C . VAL A 1 88 ? 10.494 5.585 -26.657 1.00 68.19 88 VAL A C 1
ATOM 685 O O . VAL A 1 88 ? 10.531 6.240 -27.698 1.00 68.19 88 VAL A O 1
ATOM 688 N N . ASP A 1 89 ? 11.416 4.666 -26.366 1.00 64.75 89 ASP A N 1
ATOM 689 C CA . ASP A 1 89 ? 12.578 4.397 -27.228 1.00 64.75 89 ASP A CA 1
ATOM 690 C C . ASP A 1 89 ? 12.194 3.711 -28.553 1.00 64.75 89 ASP A C 1
ATOM 692 O O . ASP A 1 89 ? 12.856 3.886 -29.579 1.00 64.75 89 ASP A O 1
ATOM 696 N N . SER A 1 90 ? 11.099 2.943 -28.559 1.00 59.66 90 SER A N 1
ATOM 697 C CA . SER A 1 90 ? 10.577 2.256 -29.753 1.00 59.66 90 SER A CA 1
ATOM 698 C C . SER A 1 90 ? 9.610 3.121 -30.574 1.00 59.66 90 SER A C 1
ATOM 700 O O . SER A 1 90 ? 9.557 2.989 -31.798 1.00 59.66 90 SER A O 1
ATOM 702 N N . LEU A 1 91 ? 8.933 4.076 -29.929 1.00 60.56 91 LEU A N 1
ATOM 703 C CA . LEU A 1 91 ? 8.049 5.084 -30.528 1.00 60.56 91 LEU A CA 1
ATOM 704 C C . LEU A 1 91 ? 8.733 5.964 -31.588 1.00 60.56 91 LEU A C 1
ATOM 706 O O . LEU A 1 91 ? 8.062 6.456 -32.494 1.00 60.56 91 LEU A O 1
ATOM 710 N N . GLN A 1 92 ? 10.053 6.155 -31.500 1.00 62.41 92 GLN A N 1
ATOM 711 C CA . GLN A 1 92 ? 10.822 6.934 -32.477 1.00 62.41 92 GLN A CA 1
ATOM 712 C C . GLN A 1 92 ? 11.084 6.197 -33.799 1.00 62.41 92 GLN A C 1
ATOM 714 O O . GLN A 1 92 ? 11.473 6.847 -34.768 1.00 62.41 92 GLN A O 1
ATOM 719 N N . ARG A 1 93 ? 10.916 4.866 -33.857 1.00 62.94 93 ARG A N 1
ATOM 720 C CA . ARG A 1 93 ? 11.356 4.062 -35.010 1.00 62.94 93 ARG A CA 1
ATOM 721 C C . ARG A 1 93 ? 10.226 3.633 -35.941 1.00 62.94 93 ARG A C 1
ATOM 723 O O . ARG A 1 93 ? 10.408 3.786 -37.139 1.00 62.94 93 ARG A O 1
ATOM 730 N N . GLU A 1 94 ? 9.065 3.191 -35.449 1.00 57.41 94 GLU A N 1
ATOM 731 C CA . GLU A 1 94 ? 7.905 2.848 -36.296 1.00 57.41 94 GLU A CA 1
ATOM 732 C C . GLU A 1 94 ? 6.571 2.965 -35.525 1.00 57.41 94 GLU A C 1
ATOM 734 O O . GLU A 1 94 ? 6.485 2.621 -34.349 1.00 57.41 94 GLU A O 1
ATOM 739 N N . GLY A 1 95 ? 5.499 3.421 -36.189 1.00 63.41 95 GLY A N 1
ATOM 740 C CA . GLY A 1 95 ? 4.117 3.144 -35.758 1.00 63.41 95 GLY A CA 1
ATOM 741 C C . GLY A 1 95 ? 3.634 3.766 -34.437 1.00 63.41 95 GLY A C 1
ATOM 742 O O . GLY A 1 95 ? 2.879 3.126 -33.701 1.00 63.41 95 GLY A O 1
ATOM 743 N N . ALA A 1 96 ? 3.995 5.021 -34.153 1.00 68.06 96 ALA A N 1
ATOM 744 C CA . ALA A 1 96 ? 3.711 5.693 -32.879 1.00 68.06 96 ALA A CA 1
ATOM 745 C C . ALA A 1 96 ? 2.243 5.654 -32.403 1.00 68.06 96 ALA A C 1
ATOM 747 O O . ALA A 1 96 ? 1.968 5.600 -31.205 1.00 68.06 96 ALA A O 1
ATOM 748 N N . MET A 1 97 ? 1.283 5.641 -33.329 1.00 73.69 97 MET A N 1
ATOM 749 C CA . MET A 1 97 ? -0.144 5.700 -32.997 1.00 73.69 97 MET A CA 1
ATOM 750 C C . MET A 1 97 ? -0.651 4.449 -32.261 1.00 73.69 97 MET A C 1
ATOM 752 O O . MET A 1 97 ? -1.439 4.574 -31.326 1.00 73.69 97 MET A O 1
ATOM 756 N N . LEU A 1 98 ? -0.184 3.252 -32.641 1.00 76.81 98 LEU A N 1
ATOM 757 C CA . LEU A 1 98 ? -0.606 1.988 -32.019 1.00 76.81 98 LEU A CA 1
ATOM 758 C C . LEU A 1 98 ? -0.048 1.838 -30.600 1.00 76.81 98 LEU A C 1
ATOM 760 O O . LEU A 1 98 ? -0.769 1.416 -29.697 1.00 76.81 98 LEU A O 1
ATOM 764 N N . ILE A 1 99 ? 1.212 2.230 -30.393 1.00 76.19 99 ILE A N 1
ATOM 765 C CA . ILE A 1 99 ? 1.862 2.182 -29.077 1.00 76.19 99 ILE A CA 1
ATOM 766 C C . ILE A 1 99 ? 1.192 3.176 -28.123 1.00 76.19 99 ILE A C 1
ATOM 768 O O . ILE A 1 99 ? 0.829 2.806 -27.008 1.00 76.19 99 ILE A O 1
ATOM 772 N N . VAL A 1 100 ? 0.948 4.413 -28.574 1.00 77.50 100 VAL A N 1
ATOM 773 C CA . VAL A 1 100 ? 0.232 5.422 -27.775 1.00 77.50 100 VAL A CA 1
ATOM 774 C C . VAL A 1 100 ? -1.177 4.943 -27.428 1.00 77.50 100 VAL A C 1
ATOM 776 O O . VAL A 1 100 ? -1.576 5.022 -26.267 1.00 77.50 100 VAL A O 1
ATOM 779 N N . PHE A 1 101 ? -1.918 4.391 -28.394 1.00 81.62 101 PHE A N 1
ATOM 780 C CA . PHE A 1 101 ? -3.253 3.845 -28.144 1.00 81.62 101 PHE A CA 1
ATOM 781 C C . PHE A 1 101 ? -3.230 2.708 -27.109 1.00 81.62 101 PHE A C 1
ATOM 783 O O . PHE A 1 101 ? -4.046 2.701 -26.188 1.00 81.62 101 PHE A O 1
ATOM 790 N N . GLY A 1 102 ? -2.261 1.792 -27.204 1.00 82.06 102 GLY A N 1
ATOM 791 C CA . GLY A 1 102 ? -2.072 0.709 -26.237 1.00 82.06 102 GLY A CA 1
ATOM 792 C C . GLY A 1 102 ? -1.776 1.213 -24.822 1.00 82.06 102 GLY A C 1
ATOM 793 O O . GLY A 1 102 ? -2.412 0.767 -23.868 1.00 82.06 102 GLY A O 1
ATOM 794 N N . VAL A 1 103 ? -0.874 2.189 -24.678 1.00 81.94 103 VAL A N 1
ATOM 795 C CA . VAL A 1 103 ? -0.542 2.798 -23.376 1.00 81.94 103 VAL A CA 1
ATOM 796 C C . VAL A 1 103 ? -1.755 3.505 -22.768 1.00 81.94 103 VAL A C 1
ATOM 798 O O . VAL A 1 103 ? -2.020 3.340 -21.578 1.00 81.94 103 VAL A O 1
ATOM 801 N N . VAL A 1 104 ? -2.531 4.244 -23.569 1.00 84.44 104 VAL A N 1
ATOM 802 C CA . VAL A 1 104 ? -3.754 4.920 -23.102 1.00 84.44 104 VAL A CA 1
ATOM 803 C C . VAL A 1 104 ? -4.808 3.908 -22.647 1.00 84.44 104 VAL A C 1
ATOM 805 O O . VAL A 1 104 ? -5.404 4.086 -21.585 1.00 84.44 104 VAL A O 1
ATOM 808 N N . LEU A 1 105 ? -5.017 2.825 -23.402 1.00 87.81 105 LEU A N 1
ATOM 809 C CA . LEU A 1 105 ? -5.992 1.787 -23.058 1.00 87.81 105 LEU A CA 1
ATOM 810 C C . LEU A 1 105 ? -5.597 1.059 -21.765 1.00 87.81 105 LEU A C 1
ATOM 812 O O . LEU A 1 105 ? -6.419 0.924 -20.856 1.00 87.81 105 LEU A O 1
ATOM 816 N N . ILE A 1 106 ? -4.326 0.661 -21.641 1.00 87.88 106 ILE A N 1
ATOM 817 C CA . ILE A 1 106 ? -3.785 0.031 -20.427 1.00 87.88 106 ILE A CA 1
ATOM 818 C C . ILE A 1 106 ? -3.872 0.994 -19.232 1.00 87.88 106 ILE A C 1
ATOM 820 O O . ILE A 1 106 ? -4.293 0.588 -18.150 1.00 87.88 106 ILE A O 1
ATOM 824 N N . GLY A 1 107 ? -3.542 2.276 -19.421 1.00 86.31 107 GLY A N 1
ATOM 825 C CA . GLY A 1 107 ? -3.647 3.310 -18.387 1.00 86.31 107 GLY A CA 1
ATOM 826 C C . GLY A 1 107 ? -5.087 3.552 -17.912 1.00 86.31 107 GLY A C 1
ATOM 827 O O . GLY A 1 107 ? -5.343 3.680 -16.709 1.00 86.31 107 GLY A O 1
ATOM 828 N N . GLY A 1 108 ? -6.048 3.556 -18.838 1.00 88.69 108 GLY A N 1
ATOM 829 C CA . GLY A 1 108 ? -7.474 3.652 -18.525 1.00 88.69 108 GLY A CA 1
ATOM 830 C C . GLY A 1 108 ? -7.974 2.443 -17.732 1.00 88.69 108 GLY A C 1
ATOM 831 O O . GLY A 1 108 ? -8.607 2.607 -16.686 1.00 88.69 108 GLY A O 1
ATOM 832 N N . LEU A 1 109 ? -7.618 1.228 -18.164 1.00 90.50 109 LEU A N 1
ATOM 833 C CA . LEU A 1 109 ? -7.940 -0.005 -17.440 1.00 90.50 109 LEU A CA 1
ATOM 834 C C . LEU A 1 109 ? -7.321 -0.013 -16.036 1.00 90.50 109 LEU A C 1
ATOM 836 O O . LEU A 1 109 ? -7.990 -0.353 -15.061 1.00 90.50 109 LEU A O 1
ATOM 840 N N . TYR A 1 110 ? -6.070 0.428 -15.914 1.00 91.25 110 TYR A N 1
ATOM 841 C CA . TYR A 1 110 ? -5.386 0.580 -14.635 1.00 91.25 110 TYR A CA 1
ATOM 842 C C . TYR A 1 110 ? -6.118 1.534 -13.690 1.00 91.25 110 TYR A C 1
ATOM 844 O O . TYR A 1 110 ? -6.287 1.224 -12.509 1.00 91.25 110 TYR A O 1
ATOM 852 N N . THR A 1 111 ? -6.607 2.664 -14.201 1.00 89.62 111 THR A N 1
ATOM 853 C CA . THR A 1 111 ? -7.353 3.640 -13.397 1.00 89.62 111 THR A CA 1
ATOM 854 C C . THR A 1 111 ? -8.677 3.048 -12.910 1.00 89.62 111 THR A C 1
ATOM 856 O O . THR A 1 111 ? -9.024 3.211 -11.740 1.00 89.62 111 THR A O 1
ATOM 859 N N . LEU A 1 112 ? -9.383 2.288 -13.757 1.00 92.62 112 LEU A N 1
ATOM 860 C CA . LEU A 1 112 ? -10.615 1.587 -13.376 1.00 92.62 112 LEU A CA 1
ATOM 861 C C . LEU A 1 112 ? -10.373 0.522 -12.297 1.00 92.62 112 LEU A C 1
ATOM 863 O O . LEU A 1 112 ? -11.104 0.480 -11.305 1.00 92.62 112 LEU A O 1
ATOM 867 N N . ILE A 1 113 ? -9.337 -0.308 -12.456 1.00 90.81 113 ILE A N 1
ATOM 868 C CA . ILE A 1 113 ? -8.963 -1.329 -11.464 1.00 90.81 113 ILE A CA 1
ATOM 869 C C . ILE A 1 113 ? -8.587 -0.662 -10.140 1.00 90.81 113 ILE A C 1
ATOM 871 O O . ILE A 1 113 ? -9.088 -1.051 -9.085 1.00 90.81 113 ILE A O 1
ATOM 875 N N . THR A 1 114 ? -7.756 0.379 -10.194 1.00 90.94 114 THR A N 1
ATOM 876 C CA . THR A 1 114 ? -7.318 1.138 -9.017 1.00 90.94 114 THR A CA 1
ATOM 877 C C . THR A 1 114 ? -8.511 1.739 -8.282 1.00 90.94 114 THR A C 1
ATOM 879 O O . THR A 1 114 ? -8.655 1.543 -7.076 1.00 90.94 114 THR A O 1
ATOM 882 N N . TYR A 1 115 ? -9.419 2.397 -9.005 1.00 92.50 115 TYR A N 1
ATOM 883 C CA . TYR A 1 115 ? -10.650 2.938 -8.435 1.00 92.50 115 TYR A CA 1
ATOM 884 C C . TYR A 1 115 ? -11.503 1.845 -7.773 1.00 92.50 115 TYR A C 1
ATOM 886 O O . TYR A 1 115 ? -11.957 2.019 -6.640 1.00 92.50 115 TYR A O 1
ATOM 894 N N . GLY A 1 116 ? -11.675 0.694 -8.431 1.00 91.06 116 GLY A N 1
ATOM 895 C CA . GLY A 1 116 ? -12.397 -0.452 -7.878 1.00 91.06 116 GLY A CA 1
ATOM 896 C C . GLY A 1 116 ? -11.786 -0.967 -6.570 1.00 91.06 116 GLY A C 1
ATOM 897 O O . GLY A 1 116 ? -12.510 -1.185 -5.599 1.00 91.06 116 GLY A O 1
ATOM 898 N N . LEU A 1 117 ? -10.460 -1.098 -6.505 1.00 90.12 117 LEU A N 1
ATOM 899 C CA . LEU A 1 117 ? -9.746 -1.549 -5.306 1.00 90.12 117 LEU A CA 1
ATOM 900 C C . LEU A 1 117 ? -9.846 -0.539 -4.156 1.00 90.12 117 LEU A C 1
ATOM 902 O O . LEU A 1 117 ? -10.179 -0.922 -3.034 1.00 90.12 117 LEU A O 1
ATOM 906 N N . PHE A 1 118 ? -9.655 0.757 -4.422 1.00 88.69 118 PHE A N 1
ATOM 907 C CA . PHE A 1 118 ? -9.833 1.799 -3.403 1.00 88.69 118 PHE A CA 1
ATOM 908 C C . PHE A 1 118 ? -11.278 1.894 -2.906 1.00 88.69 118 PHE A C 1
ATOM 910 O O . PHE A 1 118 ? -11.509 2.104 -1.710 1.00 88.69 118 PHE A O 1
ATOM 917 N N . LYS A 1 119 ? -12.262 1.677 -3.787 1.00 90.00 119 LYS A N 1
ATOM 918 C CA . LYS A 1 119 ? -13.669 1.568 -3.394 1.00 90.00 119 LYS A CA 1
ATOM 919 C C . LYS A 1 119 ? -13.885 0.388 -2.444 1.00 90.00 119 LYS A C 1
ATOM 921 O O . LYS A 1 119 ? -14.494 0.582 -1.396 1.00 90.00 119 LYS A O 1
ATOM 926 N N . ARG A 1 120 ? -13.322 -0.792 -2.738 1.00 88.75 120 ARG A N 1
ATOM 927 C CA . ARG A 1 120 ? -13.386 -1.966 -1.845 1.00 88.75 120 ARG A CA 1
ATOM 928 C C . ARG A 1 120 ? -12.732 -1.713 -0.489 1.00 88.75 120 ARG A C 1
ATOM 930 O O . ARG A 1 120 ? -13.317 -2.057 0.532 1.00 88.75 120 ARG A O 1
ATOM 937 N N . ILE A 1 121 ? -11.559 -1.078 -0.458 1.00 87.62 121 ILE A N 1
ATOM 938 C CA . ILE A 1 121 ? -10.911 -0.673 0.800 1.00 87.62 121 ILE A CA 1
ATOM 939 C C . ILE A 1 121 ? -11.857 0.237 1.593 1.00 87.62 121 ILE A C 1
ATOM 941 O O . ILE A 1 121 ? -12.117 -0.006 2.768 1.00 87.62 121 ILE A O 1
ATOM 945 N N . SER A 1 122 ? -12.424 1.251 0.938 1.00 84.62 122 SER A N 1
ATOM 946 C CA . SER A 1 122 ? -13.344 2.197 1.575 1.00 84.62 122 SER A CA 1
ATOM 947 C C . SER A 1 122 ? -14.599 1.509 2.114 1.00 84.62 122 SER A C 1
ATOM 949 O O . SER A 1 122 ? -15.032 1.827 3.215 1.00 84.62 122 SER A O 1
ATOM 951 N N . GLU A 1 123 ? -15.162 0.546 1.381 1.00 86.38 123 GLU A N 1
ATOM 952 C CA . GLU A 1 123 ? -16.281 -0.290 1.834 1.00 86.38 123 GLU A CA 1
ATOM 953 C C . GLU A 1 123 ? -15.910 -1.096 3.087 1.00 86.38 123 GLU A C 1
ATOM 955 O O . GLU A 1 123 ? -16.643 -1.043 4.071 1.00 86.38 123 GLU A O 1
ATOM 960 N N . ILE A 1 124 ? -14.750 -1.766 3.102 1.00 83.94 124 ILE A N 1
ATOM 961 C CA . ILE A 1 124 ? -14.275 -2.533 4.268 1.00 83.94 124 ILE A CA 1
ATOM 962 C C . ILE A 1 124 ? -14.127 -1.624 5.492 1.00 83.94 124 ILE A C 1
ATOM 964 O O . ILE A 1 124 ? -14.580 -1.971 6.579 1.00 83.94 124 ILE A O 1
ATOM 968 N N . PHE A 1 125 ? -13.526 -0.448 5.336 1.00 81.81 125 PHE A N 1
ATOM 969 C CA . PHE A 1 125 ? -13.361 0.501 6.437 1.00 81.81 125 PHE A CA 1
ATOM 970 C C . PHE A 1 125 ? -14.694 1.099 6.908 1.00 81.81 125 PHE A C 1
ATOM 972 O O . PHE A 1 125 ? -14.912 1.227 8.113 1.00 81.81 125 PHE A O 1
ATOM 979 N N . ARG A 1 126 ? -15.616 1.394 5.981 1.00 78.19 126 ARG A N 1
ATOM 980 C CA . ARG A 1 126 ? -16.971 1.866 6.302 1.00 78.19 126 ARG A CA 1
ATOM 981 C C . ARG A 1 126 ? -17.789 0.823 7.057 1.00 78.19 126 ARG A C 1
ATOM 983 O O . ARG A 1 126 ? -18.507 1.201 7.975 1.00 78.19 126 ARG A O 1
ATOM 990 N N . LEU A 1 127 ? -17.657 -0.462 6.720 1.00 78.56 127 LEU A N 1
ATOM 991 C CA . LEU A 1 127 ? -18.308 -1.560 7.448 1.00 78.56 127 LEU A CA 1
ATOM 992 C C . LEU A 1 127 ? -17.867 -1.635 8.919 1.00 78.56 127 LEU A C 1
ATOM 994 O O . LEU A 1 127 ? -18.622 -2.116 9.756 1.00 78.56 127 LEU A O 1
ATOM 998 N N . HIS A 1 128 ? -16.672 -1.133 9.237 1.00 76.12 128 HIS A N 1
ATOM 999 C CA . HIS A 1 128 ? -16.102 -1.150 10.585 1.00 76.12 128 HIS A CA 1
ATOM 1000 C C . HIS A 1 128 ? -16.010 0.253 11.219 1.00 76.12 128 HIS A C 1
ATOM 1002 O O . HIS A 1 128 ? -15.247 0.434 12.163 1.00 76.12 128 HIS A O 1
ATOM 1008 N N . ASN A 1 129 ? -16.763 1.244 10.710 1.00 69.25 129 ASN A N 1
ATOM 1009 C CA . ASN A 1 129 ? -16.820 2.624 11.224 1.00 69.25 129 ASN A CA 1
ATOM 1010 C C . ASN A 1 129 ? -15.447 3.309 11.393 1.00 69.25 129 ASN A C 1
ATOM 1012 O O . ASN A 1 129 ? -15.204 4.016 12.369 1.00 69.25 129 ASN A O 1
ATOM 1016 N N . LEU A 1 130 ? -14.529 3.109 10.443 1.00 72.38 130 LEU A N 1
ATOM 1017 C CA . LEU A 1 130 ? -13.173 3.664 10.495 1.00 72.38 130 LEU A CA 1
ATOM 1018 C C . LEU A 1 130 ? -12.808 4.425 9.211 1.00 72.38 130 LEU A C 1
ATOM 1020 O O . LEU A 1 130 ? -13.329 4.158 8.129 1.00 72.38 130 LEU A O 1
ATOM 1024 N N . LYS A 1 131 ? -11.873 5.380 9.317 1.00 72.56 131 LYS A N 1
ATOM 1025 C CA . LYS A 1 131 ? -11.335 6.125 8.166 1.00 72.56 131 LYS A CA 1
ATOM 1026 C C . LYS A 1 131 ? -10.252 5.313 7.456 1.00 72.56 131 LYS A C 1
ATOM 1028 O O . LYS A 1 131 ? -9.201 5.055 8.034 1.00 72.56 131 LYS A O 1
ATOM 1033 N N . ALA A 1 132 ? -10.469 4.998 6.179 1.00 75.81 132 ALA A N 1
ATOM 1034 C CA . ALA A 1 132 ? -9.481 4.310 5.342 1.00 75.81 132 ALA A CA 1
ATOM 1035 C C . ALA A 1 132 ? -8.247 5.174 5.027 1.00 75.81 132 ALA A C 1
ATOM 1037 O O . ALA A 1 132 ? -7.118 4.687 5.049 1.00 75.81 132 ALA A O 1
ATOM 1038 N N . LEU A 1 133 ? -8.479 6.466 4.757 1.00 78.56 133 LEU A N 1
ATOM 1039 C CA . LEU A 1 133 ? -7.507 7.389 4.163 1.00 78.56 133 LEU A CA 1
ATOM 1040 C C . LEU A 1 133 ? -6.148 7.457 4.882 1.00 78.56 133 LEU A C 1
ATOM 1042 O O . LEU A 1 133 ? -5.137 7.301 4.197 1.00 78.56 133 LEU A O 1
ATOM 1046 N N . PRO A 1 134 ? -6.065 7.657 6.215 1.00 75.88 134 PRO A N 1
ATOM 1047 C CA . PRO A 1 134 ? -4.768 7.777 6.880 1.00 75.88 134 PRO A CA 1
ATOM 1048 C C . PRO A 1 134 ? -3.938 6.492 6.769 1.00 75.88 134 PRO A C 1
ATOM 1050 O O . PRO A 1 134 ? -2.736 6.564 6.522 1.00 75.88 134 PRO A O 1
ATOM 1053 N N . ILE A 1 135 ? -4.566 5.316 6.876 1.00 81.75 135 ILE A N 1
ATOM 1054 C CA . ILE A 1 135 ? -3.856 4.033 6.769 1.00 81.75 135 ILE A CA 1
ATOM 1055 C C . ILE A 1 135 ? -3.414 3.804 5.325 1.00 81.75 135 ILE A C 1
ATOM 1057 O O . ILE A 1 135 ? -2.236 3.542 5.090 1.00 81.75 135 ILE A O 1
ATOM 1061 N N . SER A 1 136 ? -4.315 3.971 4.352 1.00 84.94 136 SER A N 1
ATOM 1062 C CA . SER A 1 136 ? -3.981 3.756 2.941 1.00 84.94 136 SER A CA 1
ATOM 1063 C C . SER A 1 136 ? -2.886 4.699 2.443 1.00 84.94 136 SER A C 1
ATOM 1065 O O . SER A 1 136 ? -1.987 4.264 1.731 1.00 84.94 136 SER A O 1
ATOM 1067 N N . LEU A 1 137 ? -2.925 5.974 2.845 1.00 84.62 137 LEU A N 1
ATOM 1068 C CA . LEU A 1 137 ? -1.940 6.975 2.435 1.00 84.62 137 LEU A CA 1
ATOM 1069 C C . LEU A 1 137 ? -0.568 6.709 3.062 1.00 84.62 137 LEU A C 1
ATOM 1071 O O . LEU A 1 137 ? 0.445 6.797 2.376 1.00 84.62 137 LEU A O 1
ATOM 1075 N N . THR A 1 138 ? -0.534 6.314 4.337 1.00 82.88 138 THR A N 1
ATOM 1076 C CA . THR A 1 138 ? 0.718 5.947 5.012 1.00 82.88 138 THR A CA 1
ATOM 1077 C C . THR A 1 138 ? 1.372 4.746 4.344 1.00 82.88 138 THR A C 1
ATOM 1079 O O . THR A 1 138 ? 2.553 4.809 4.020 1.00 82.88 138 THR A O 1
ATOM 1082 N N . VAL A 1 139 ? 0.607 3.678 4.082 1.00 87.06 139 VAL A N 1
ATOM 1083 C CA . VAL A 1 139 ? 1.128 2.484 3.398 1.00 87.06 139 VAL A CA 1
ATOM 1084 C C . VAL A 1 139 ? 1.662 2.855 2.018 1.00 87.06 139 VAL A C 1
ATOM 1086 O O . VAL A 1 139 ? 2.763 2.446 1.669 1.00 87.06 139 VAL A O 1
ATOM 1089 N N . LEU A 1 140 ? 0.931 3.666 1.250 1.00 87.44 140 LEU A N 1
ATOM 1090 C CA . LEU A 1 140 ? 1.334 4.050 -0.101 1.00 87.44 140 LEU A CA 1
ATOM 1091 C C . LEU A 1 140 ? 2.616 4.899 -0.113 1.00 87.44 140 LEU A C 1
ATOM 1093 O O . LEU A 1 140 ? 3.509 4.637 -0.914 1.00 87.44 140 LEU A O 1
ATOM 1097 N N . ILE A 1 141 ? 2.748 5.862 0.806 1.00 86.12 141 ILE A N 1
ATOM 1098 C CA . ILE A 1 141 ? 3.975 6.659 0.967 1.00 86.12 141 ILE A CA 1
ATOM 1099 C C . ILE A 1 141 ? 5.142 5.771 1.404 1.00 86.12 141 ILE A C 1
ATOM 1101 O O . ILE A 1 141 ? 6.238 5.886 0.857 1.00 86.12 141 ILE A O 1
ATOM 1105 N N . SER A 1 142 ? 4.921 4.861 2.357 1.00 85.12 142 SER A N 1
ATOM 1106 C CA . SER A 1 142 ? 5.953 3.915 2.779 1.00 85.12 142 SER A CA 1
ATOM 1107 C C . SER A 1 142 ? 6.406 3.041 1.610 1.00 85.12 142 SER A C 1
ATOM 1109 O O . SER A 1 142 ? 7.603 2.955 1.358 1.00 85.12 142 SER A O 1
ATOM 1111 N N . LEU A 1 143 ? 5.479 2.457 0.846 1.00 88.00 143 LEU A N 1
ATOM 1112 C CA . LEU A 1 143 ? 5.812 1.664 -0.340 1.00 88.00 143 LEU A CA 1
ATOM 1113 C C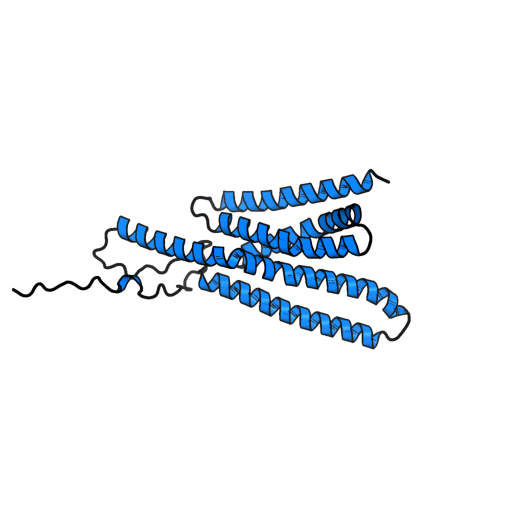 . LEU A 1 143 ? 6.590 2.478 -1.374 1.00 88.00 143 LEU A C 1
ATOM 1115 O O . LEU A 1 143 ? 7.565 1.973 -1.923 1.00 88.00 143 LEU A O 1
ATOM 1119 N N . PHE A 1 144 ? 6.218 3.740 -1.595 1.00 85.88 144 PHE A N 1
ATOM 1120 C CA . PHE A 1 144 ? 6.946 4.629 -2.494 1.00 85.88 144 PHE A CA 1
ATOM 1121 C C . PHE A 1 144 ? 8.405 4.818 -2.054 1.00 85.88 144 PHE A C 1
ATOM 1123 O O . PHE A 1 144 ? 9.311 4.594 -2.853 1.00 85.88 144 PHE A O 1
ATOM 1130 N N . ILE A 1 145 ? 8.647 5.127 -0.776 1.00 84.12 145 ILE A N 1
ATOM 1131 C CA . ILE A 1 145 ? 9.999 5.331 -0.223 1.00 84.12 145 ILE A CA 1
ATOM 1132 C C . ILE A 1 145 ? 10.841 4.046 -0.284 1.00 84.12 145 ILE A C 1
ATOM 1134 O O . ILE A 1 145 ? 12.034 4.098 -0.573 1.00 84.12 145 ILE A O 1
ATOM 1138 N N . ILE A 1 146 ? 10.226 2.889 -0.027 1.00 83.44 146 ILE A N 1
ATOM 1139 C CA . ILE A 1 146 ? 10.920 1.593 0.039 1.00 83.44 146 ILE A CA 1
ATOM 1140 C C . ILE A 1 146 ? 11.123 0.980 -1.346 1.00 83.44 146 ILE A C 1
ATOM 1142 O O . ILE A 1 146 ? 12.003 0.143 -1.518 1.00 83.44 146 ILE A O 1
ATOM 1146 N N . SER A 1 147 ? 10.333 1.373 -2.344 1.00 83.19 147 SER A N 1
ATOM 1147 C CA . SER A 1 147 ? 10.405 0.769 -3.673 1.00 83.19 147 SER A CA 1
ATOM 1148 C C . SER A 1 147 ? 11.813 0.860 -4.260 1.00 83.19 147 SER A C 1
ATOM 1150 O O . SER A 1 147 ? 12.410 -0.170 -4.551 1.00 83.19 147 SER A O 1
ATOM 1152 N N . GLN A 1 148 ? 12.398 2.055 -4.344 1.00 80.94 148 GLN A N 1
ATOM 1153 C CA . GLN A 1 148 ? 13.727 2.239 -4.924 1.00 80.94 148 GLN A CA 1
ATOM 1154 C C . GLN A 1 148 ? 14.813 1.349 -4.279 1.00 80.94 148 GLN A C 1
ATOM 1156 O O . GLN A 1 148 ? 15.437 0.581 -5.012 1.00 80.94 148 GLN A O 1
ATOM 1161 N N . PRO A 1 149 ? 15.054 1.382 -2.952 1.00 80.25 149 PRO A N 1
ATOM 1162 C CA . PRO A 1 149 ? 16.081 0.537 -2.342 1.00 80.25 149 PRO A CA 1
ATOM 1163 C C . PRO A 1 149 ? 15.755 -0.955 -2.451 1.00 80.25 149 PRO A C 1
ATOM 1165 O O . PRO A 1 149 ? 16.674 -1.759 -2.564 1.00 80.25 149 PRO A O 1
ATOM 1168 N N . LEU A 1 150 ? 14.473 -1.337 -2.463 1.00 83.06 150 LEU A N 1
ATOM 1169 C CA . LEU A 1 150 ? 14.057 -2.722 -2.669 1.00 83.06 150 LEU A CA 1
ATOM 1170 C C . LEU A 1 150 ? 14.459 -3.220 -4.062 1.00 83.06 150 LEU A C 1
ATOM 1172 O O . LEU A 1 150 ? 15.007 -4.314 -4.178 1.00 83.06 150 LEU A O 1
ATOM 1176 N N . PHE A 1 151 ? 14.215 -2.422 -5.106 1.00 82.69 151 PHE A N 1
ATOM 1177 C CA . PHE A 1 151 ? 14.622 -2.761 -6.471 1.00 82.69 151 PHE A CA 1
ATOM 1178 C C . PHE A 1 151 ? 16.142 -2.839 -6.601 1.00 82.69 151 PHE A C 1
ATOM 1180 O O . PHE A 1 151 ? 16.637 -3.798 -7.186 1.00 82.69 151 PHE A O 1
ATOM 1187 N N . THR A 1 152 ? 16.875 -1.900 -6.000 1.00 80.25 152 THR A N 1
ATOM 1188 C CA . THR A 1 152 ? 18.344 -1.911 -5.995 1.00 80.25 152 THR A CA 1
ATOM 1189 C C . THR A 1 152 ? 18.913 -3.130 -5.263 1.00 80.25 152 THR A C 1
ATOM 1191 O O . THR A 1 152 ? 19.823 -3.798 -5.750 1.00 80.25 152 THR A O 1
ATOM 1194 N N . LEU A 1 153 ? 18.365 -3.469 -4.095 1.00 79.69 153 LEU A N 1
ATOM 1195 C CA . LEU A 1 153 ? 18.804 -4.637 -3.337 1.00 79.69 153 LEU A CA 1
ATOM 1196 C C . LEU A 1 153 ? 18.509 -5.930 -4.107 1.00 79.69 153 LEU A C 1
ATOM 1198 O O . LEU A 1 153 ? 19.369 -6.802 -4.216 1.00 79.69 153 LEU A O 1
ATOM 1202 N N . ALA A 1 154 ? 17.311 -6.046 -4.681 1.00 82.56 154 ALA A N 1
ATOM 1203 C CA . ALA A 1 154 ? 16.925 -7.222 -5.447 1.00 82.56 154 ALA A CA 1
ATOM 1204 C C . ALA A 1 154 ? 17.755 -7.377 -6.731 1.00 82.56 154 ALA A C 1
ATOM 1206 O O . ALA A 1 154 ? 18.128 -8.500 -7.081 1.00 82.56 154 ALA A O 1
ATOM 1207 N N . SER A 1 155 ? 18.094 -6.273 -7.412 1.00 78.56 155 SER A N 1
ATOM 1208 C CA . SER A 1 155 ? 18.991 -6.310 -8.571 1.00 78.56 155 SER A CA 1
ATOM 1209 C C . SER A 1 155 ? 20.399 -6.758 -8.195 1.00 78.56 155 SER A C 1
ATOM 1211 O O . SER A 1 155 ? 21.004 -7.497 -8.963 1.00 78.56 155 SER A O 1
ATOM 1213 N N . ASN A 1 156 ? 20.897 -6.383 -7.015 1.00 80.44 156 ASN A N 1
ATOM 1214 C CA . ASN A 1 156 ? 22.234 -6.769 -6.560 1.00 80.44 156 ASN A CA 1
ATOM 1215 C C . ASN A 1 156 ? 22.313 -8.234 -6.106 1.00 80.44 156 ASN A C 1
ATOM 1217 O O . ASN A 1 156 ? 23.337 -8.878 -6.306 1.00 80.44 156 ASN A O 1
ATOM 1221 N N . LEU A 1 157 ? 21.247 -8.767 -5.498 1.00 80.12 157 LEU A N 1
ATOM 1222 C CA . LEU A 1 157 ? 21.229 -10.139 -4.976 1.00 80.12 157 LEU A CA 1
ATOM 1223 C C . LEU A 1 157 ? 20.969 -11.197 -6.055 1.00 80.12 157 LEU A C 1
ATOM 1225 O O . LEU A 1 157 ? 21.594 -12.253 -6.038 1.00 80.12 157 LEU A O 1
ATOM 1229 N N . VAL A 1 158 ? 20.015 -10.942 -6.956 1.00 84.62 158 VAL A N 1
ATOM 1230 C CA . VAL A 1 158 ? 19.562 -11.934 -7.950 1.00 84.62 158 VAL A CA 1
ATOM 1231 C C . VAL A 1 158 ? 20.088 -11.617 -9.353 1.00 84.62 158 VAL A C 1
ATOM 1233 O O . VAL A 1 158 ? 20.341 -12.532 -10.133 1.00 84.62 158 VAL A O 1
ATOM 1236 N N . GLY A 1 159 ? 20.275 -10.336 -9.682 1.00 79.56 159 GLY A N 1
ATOM 1237 C CA . GLY A 1 159 ? 20.710 -9.900 -11.009 1.00 79.56 159 GLY A CA 1
ATOM 1238 C C . GLY A 1 159 ? 19.614 -9.944 -12.083 1.00 79.56 159 GLY A C 1
ATOM 1239 O O . GLY A 1 159 ? 18.618 -10.670 -11.991 1.00 79.56 159 GLY A O 1
ATOM 1240 N N . GLY A 1 160 ? 19.809 -9.137 -13.131 1.00 79.50 160 GLY A N 1
ATOM 1241 C CA . GLY A 1 160 ? 18.993 -9.139 -14.351 1.00 79.50 160 GLY A CA 1
ATOM 1242 C C . GLY A 1 160 ? 17.481 -9.000 -14.120 1.00 79.50 160 GLY A C 1
ATOM 1243 O O . GLY A 1 160 ? 17.021 -8.311 -13.209 1.00 79.50 160 GLY A O 1
ATOM 1244 N N . ALA A 1 161 ? 16.689 -9.683 -14.953 1.00 80.56 161 ALA A N 1
ATOM 1245 C CA . ALA A 1 161 ? 15.226 -9.693 -14.848 1.00 80.56 161 ALA A CA 1
ATOM 1246 C C . ALA A 1 161 ? 14.715 -10.386 -13.566 1.00 80.56 161 ALA A C 1
ATOM 1248 O O . ALA A 1 161 ? 13.636 -10.054 -13.074 1.00 80.56 161 ALA A O 1
ATOM 1249 N N . GLY A 1 162 ? 15.496 -11.314 -12.998 1.00 81.38 162 GLY A N 1
ATOM 1250 C CA . GLY A 1 162 ? 15.147 -12.019 -11.761 1.00 81.38 162 GLY A CA 1
ATOM 1251 C C . GLY A 1 162 ? 15.062 -11.082 -10.555 1.00 81.38 162 GLY A C 1
ATOM 1252 O O . GLY A 1 162 ? 14.126 -11.189 -9.761 1.00 81.38 162 GLY A O 1
ATOM 1253 N N . GLY A 1 163 ? 15.973 -10.109 -10.457 1.00 82.69 163 GLY A N 1
ATOM 1254 C CA . GLY A 1 163 ? 15.930 -9.077 -9.417 1.00 82.69 163 GLY A CA 1
ATOM 1255 C C . GLY A 1 163 ? 14.677 -8.203 -9.494 1.00 82.69 163 GLY A C 1
ATOM 1256 O O . GLY A 1 163 ? 14.022 -7.966 -8.481 1.00 82.69 163 GLY A O 1
ATOM 1257 N N . TYR A 1 164 ? 14.273 -7.800 -10.702 1.00 83.75 164 TYR A N 1
ATOM 1258 C CA . TYR A 1 164 ? 13.061 -6.999 -10.907 1.00 83.75 164 TYR A CA 1
ATOM 1259 C C . TYR A 1 164 ? 11.788 -7.751 -10.486 1.00 83.75 164 TYR A C 1
ATOM 1261 O O . TYR A 1 164 ? 10.963 -7.212 -9.749 1.00 83.75 164 TYR A O 1
ATOM 1269 N N . ILE A 1 165 ? 11.650 -9.023 -10.881 1.00 86.50 165 ILE A N 1
ATOM 1270 C CA . ILE A 1 165 ? 10.511 -9.870 -10.482 1.00 86.50 165 ILE A CA 1
ATOM 1271 C C . ILE A 1 165 ? 10.495 -10.079 -8.963 1.00 86.50 165 ILE A C 1
ATOM 1273 O O . ILE A 1 165 ? 9.445 -9.964 -8.331 1.00 86.50 165 ILE A O 1
ATOM 1277 N N . THR A 1 166 ? 11.661 -10.335 -8.366 1.00 85.88 166 THR A N 1
ATOM 1278 C CA . THR A 1 166 ? 11.794 -10.520 -6.915 1.00 85.88 166 THR A CA 1
ATOM 1279 C C . THR A 1 166 ? 11.338 -9.270 -6.161 1.00 85.88 166 THR A C 1
ATOM 1281 O O . THR A 1 166 ? 10.541 -9.374 -5.230 1.00 85.88 166 THR A O 1
ATOM 1284 N N . ALA A 1 167 ? 11.755 -8.078 -6.599 1.00 87.06 167 ALA A N 1
ATOM 1285 C CA . ALA A 1 167 ? 11.293 -6.823 -6.011 1.00 87.06 167 ALA A CA 1
ATOM 1286 C C . ALA A 1 167 ? 9.770 -6.654 -6.133 1.00 87.06 167 ALA A C 1
ATOM 1288 O O . ALA A 1 167 ? 9.114 -6.337 -5.140 1.00 87.06 167 ALA A O 1
ATOM 1289 N N . LEU A 1 168 ? 9.185 -6.937 -7.303 1.00 88.88 168 LEU A N 1
ATOM 1290 C CA . LEU A 1 168 ? 7.733 -6.853 -7.503 1.00 88.88 168 LEU A CA 1
ATOM 1291 C C . LEU A 1 168 ? 6.941 -7.799 -6.589 1.00 88.88 168 LEU A C 1
ATOM 1293 O O . LEU A 1 168 ? 5.847 -7.435 -6.167 1.00 88.88 168 LEU A O 1
ATOM 1297 N N . ILE A 1 169 ? 7.479 -8.978 -6.257 1.00 89.44 169 ILE A N 1
ATOM 1298 C CA . ILE A 1 169 ? 6.860 -9.928 -5.314 1.00 89.44 169 ILE A CA 1
ATOM 1299 C C . ILE A 1 169 ? 7.026 -9.461 -3.860 1.00 89.44 169 ILE A C 1
ATOM 1301 O O . ILE A 1 169 ? 6.116 -9.625 -3.047 1.00 89.44 169 ILE A O 1
ATOM 1305 N N . CYS A 1 170 ? 8.153 -8.842 -3.512 1.00 88.44 170 CYS A N 1
ATOM 1306 C CA . CYS A 1 170 ? 8.389 -8.331 -2.162 1.00 88.44 170 CYS A CA 1
ATOM 1307 C C . CYS A 1 170 ? 7.481 -7.142 -1.804 1.00 88.44 170 CYS A C 1
ATOM 1309 O O . CYS A 1 170 ? 7.064 -7.017 -0.653 1.00 88.44 170 CYS A O 1
ATOM 1311 N N . VAL A 1 171 ? 7.123 -6.292 -2.772 1.00 90.25 171 VAL A N 1
ATOM 1312 C CA . VAL A 1 171 ? 6.227 -5.135 -2.575 1.00 90.25 171 VAL A CA 1
ATOM 1313 C C . VAL A 1 171 ? 4.888 -5.500 -1.903 1.00 90.25 171 VAL A C 1
ATOM 1315 O O . VAL A 1 171 ? 4.576 -4.910 -0.864 1.00 90.25 171 VAL A O 1
ATOM 1318 N N . PRO A 1 172 ? 4.078 -6.454 -2.412 1.00 91.75 172 PRO A N 1
ATOM 1319 C CA . PRO A 1 172 ? 2.822 -6.831 -1.769 1.00 91.75 172 PRO A CA 1
ATOM 1320 C C . PRO A 1 172 ? 3.029 -7.477 -0.400 1.00 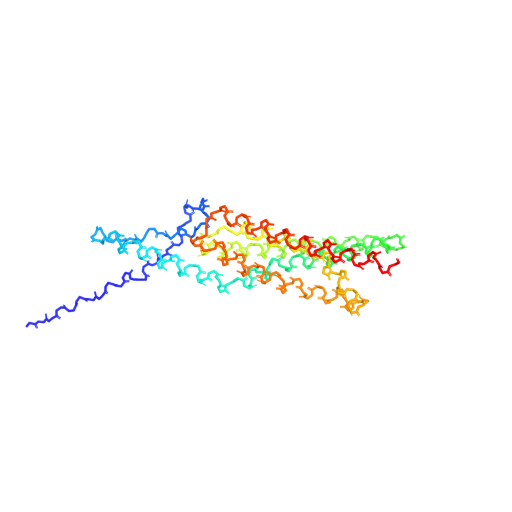91.75 172 PRO A C 1
ATOM 1322 O O . PRO A 1 172 ? 2.237 -7.221 0.504 1.00 91.75 172 PRO A O 1
ATOM 1325 N N . ILE A 1 173 ? 4.106 -8.242 -0.205 1.00 90.69 173 ILE A N 1
ATOM 1326 C CA . ILE A 1 173 ? 4.432 -8.844 1.096 1.00 90.69 173 ILE A CA 1
ATOM 1327 C C . ILE A 1 173 ? 4.689 -7.745 2.134 1.00 90.69 173 ILE A C 1
ATOM 1329 O O . ILE A 1 173 ? 4.053 -7.724 3.189 1.00 90.69 173 ILE A O 1
ATOM 1333 N N . ILE A 1 174 ? 5.559 -6.783 1.815 1.00 89.31 174 ILE A N 1
ATOM 1334 C CA . ILE A 1 174 ? 5.868 -5.642 2.688 1.00 89.31 174 ILE A CA 1
ATOM 1335 C C . ILE A 1 174 ? 4.607 -4.817 2.961 1.00 89.31 174 ILE A C 1
ATOM 1337 O O . ILE A 1 174 ? 4.350 -4.454 4.108 1.00 89.31 174 ILE A O 1
ATOM 1341 N N . SER A 1 175 ? 3.780 -4.572 1.940 1.00 91.81 175 SER A N 1
ATOM 1342 C CA . SER A 1 175 ? 2.507 -3.859 2.093 1.00 91.81 175 SER A CA 1
ATOM 1343 C C . SER A 1 175 ? 1.567 -4.541 3.087 1.00 91.81 175 SER A C 1
ATOM 1345 O O . SER A 1 175 ? 0.962 -3.871 3.927 1.00 91.81 175 SER A O 1
ATOM 1347 N N . ILE A 1 176 ? 1.455 -5.872 3.032 1.00 91.06 176 ILE A N 1
ATOM 1348 C CA . ILE A 1 176 ? 0.636 -6.656 3.965 1.00 91.06 176 ILE A CA 1
ATOM 1349 C C . ILE A 1 176 ? 1.141 -6.467 5.398 1.00 91.06 176 ILE A C 1
ATOM 1351 O O . ILE A 1 176 ? 0.351 -6.115 6.274 1.00 91.06 176 ILE A O 1
ATOM 1355 N N . PHE A 1 177 ? 2.445 -6.629 5.639 1.00 90.12 177 PHE A N 1
ATOM 1356 C CA . PHE A 1 177 ? 3.021 -6.458 6.977 1.00 90.12 177 PHE A CA 1
ATOM 1357 C C . PHE A 1 177 ? 2.866 -5.029 7.508 1.00 90.12 177 PHE A C 1
ATOM 1359 O O . PHE A 1 177 ? 2.448 -4.847 8.654 1.00 90.12 177 PHE A O 1
ATOM 1366 N N . LEU A 1 178 ? 3.123 -4.016 6.673 1.00 87.75 178 LEU A N 1
ATOM 1367 C CA . LEU A 1 178 ? 2.915 -2.610 7.027 1.00 87.75 178 LEU A CA 1
ATOM 1368 C C . LEU A 1 178 ? 1.453 -2.335 7.376 1.00 87.75 178 LEU A C 1
ATOM 1370 O O . LEU A 1 178 ? 1.166 -1.691 8.382 1.00 87.75 178 LEU A O 1
ATOM 1374 N N . THR A 1 179 ? 0.521 -2.856 6.579 1.00 88.50 179 THR A N 1
ATOM 1375 C CA . THR A 1 179 ? -0.914 -2.650 6.791 1.00 88.50 179 THR A CA 1
ATOM 1376 C C . THR A 1 179 ? -1.395 -3.325 8.069 1.00 88.50 179 THR A C 1
ATOM 1378 O O . THR A 1 179 ? -2.135 -2.711 8.836 1.00 88.50 179 THR A O 1
ATOM 1381 N N . ILE A 1 180 ? -0.946 -4.552 8.349 1.00 87.81 180 ILE A N 1
ATOM 1382 C CA . ILE A 1 180 ? -1.242 -5.244 9.609 1.00 87.81 180 ILE A CA 1
ATOM 1383 C C . ILE A 1 180 ? -0.714 -4.420 10.787 1.00 87.81 180 ILE A C 1
ATOM 1385 O O . ILE A 1 180 ? -1.488 -4.081 11.682 1.00 87.81 180 ILE A O 1
ATOM 1389 N N . GLY A 1 181 ? 0.565 -4.037 10.769 1.00 84.56 181 GLY A N 1
ATOM 1390 C CA . GLY A 1 181 ? 1.174 -3.245 11.840 1.00 84.56 181 GLY A CA 1
ATOM 1391 C C . GLY A 1 181 ? 0.448 -1.920 12.076 1.00 84.56 181 GLY A C 1
ATOM 1392 O O . GLY A 1 181 ? 0.083 -1.600 13.209 1.00 84.56 181 GLY A O 1
ATOM 1393 N N . LEU A 1 182 ? 0.148 -1.185 11.002 1.00 84.69 182 LEU A N 1
ATOM 1394 C CA . LEU A 1 182 ? -0.577 0.080 11.077 1.00 84.69 182 LEU A CA 1
ATOM 1395 C C . LEU A 1 182 ? -1.994 -0.111 11.609 1.00 84.69 182 LEU A C 1
ATOM 1397 O O . LEU A 1 182 ? -2.385 0.629 12.504 1.00 84.69 182 LEU A O 1
ATOM 1401 N N . ILE A 1 183 ? -2.753 -1.108 11.147 1.00 84.94 183 ILE A N 1
ATOM 1402 C CA . ILE A 1 183 ? -4.097 -1.373 11.680 1.00 84.94 183 ILE A CA 1
ATOM 1403 C C . ILE A 1 183 ? -4.024 -1.691 13.176 1.00 84.94 183 ILE A C 1
ATOM 1405 O O . ILE A 1 183 ? -4.838 -1.175 13.939 1.00 84.94 183 ILE A O 1
ATOM 1409 N N . TYR A 1 184 ? -3.045 -2.471 13.636 1.00 82.94 184 TYR A N 1
ATOM 1410 C CA . TYR A 1 184 ? -2.874 -2.763 15.064 1.00 82.94 184 TYR A CA 1
ATOM 1411 C C . TYR A 1 184 ? -2.562 -1.512 15.896 1.00 82.94 184 TYR A C 1
ATOM 1413 O O . TYR A 1 184 ? -3.197 -1.298 16.931 1.00 82.94 184 TYR A O 1
ATOM 1421 N N . ILE A 1 185 ? -1.640 -0.662 15.436 1.00 80.19 185 ILE A N 1
ATOM 1422 C CA . ILE A 1 185 ? -1.279 0.590 16.119 1.00 80.19 185 ILE A CA 1
ATOM 1423 C C . ILE A 1 185 ? -2.467 1.559 16.127 1.00 80.19 185 ILE A C 1
ATOM 1425 O O . ILE A 1 185 ? -2.821 2.117 17.168 1.00 80.19 185 ILE A O 1
ATOM 1429 N N . TRP A 1 186 ? -3.122 1.736 14.979 1.00 76.06 186 TRP A N 1
ATOM 1430 C CA . TRP A 1 186 ? -4.201 2.704 14.805 1.00 76.06 186 TRP A CA 1
ATOM 1431 C C . TRP A 1 186 ? -5.484 2.309 15.531 1.00 76.06 186 TRP A C 1
ATOM 1433 O O . TRP A 1 186 ? -6.136 3.180 16.109 1.00 76.06 186 TRP A O 1
ATOM 1443 N N . THR A 1 187 ? -5.807 1.015 15.584 1.00 74.12 187 THR A N 1
ATOM 1444 C CA . THR A 1 187 ? -6.975 0.508 16.327 1.00 74.12 187 THR A CA 1
ATOM 1445 C C . THR A 1 187 ? -6.741 0.398 17.833 1.00 74.12 187 THR A C 1
ATOM 1447 O O . THR A 1 187 ? -7.695 0.204 18.579 1.00 74.12 187 THR A O 1
ATOM 1450 N N . SER A 1 188 ? -5.504 0.547 18.319 1.00 75.38 188 SER A N 1
ATOM 1451 C CA . SER A 1 188 ? -5.227 0.491 19.756 1.00 75.38 188 SER A CA 1
ATOM 1452 C C . SER A 1 188 ? -5.775 1.725 20.479 1.00 75.38 188 SER A C 1
ATOM 1454 O O . SER A 1 188 ? -5.402 2.863 20.175 1.00 75.38 188 SER A O 1
ATOM 1456 N N . ALA A 1 189 ? -6.644 1.498 21.467 1.00 66.44 189 ALA A N 1
ATOM 1457 C CA . ALA A 1 189 ? -7.190 2.539 22.342 1.00 66.44 189 ALA A CA 1
ATOM 1458 C C . ALA A 1 189 ? -6.173 3.046 23.381 1.00 66.44 189 ALA A C 1
ATOM 1460 O O . ALA A 1 189 ? -6.320 4.144 23.905 1.00 66.44 189 ALA A O 1
ATOM 1461 N N . ARG A 1 190 ? -5.125 2.260 23.670 1.00 71.12 190 ARG A N 1
ATOM 1462 C CA . ARG A 1 190 ? -4.101 2.595 24.678 1.00 71.12 190 ARG A CA 1
ATOM 1463 C C . ARG A 1 190 ? -3.033 3.562 24.164 1.00 71.12 190 ARG A C 1
ATOM 1465 O O . ARG A 1 190 ? -2.252 4.085 24.950 1.00 71.12 190 ARG A O 1
ATOM 1472 N N . VAL A 1 191 ? -2.967 3.769 22.851 1.00 70.75 191 VAL A N 1
ATOM 1473 C CA . VAL A 1 191 ? -1.934 4.584 22.207 1.00 70.75 191 VAL A CA 1
ATOM 1474 C C . VAL A 1 191 ? -2.492 5.984 21.975 1.00 70.75 191 VAL A C 1
ATOM 1476 O O . VAL A 1 191 ? -3.491 6.145 21.272 1.00 70.75 191 VAL A O 1
ATOM 1479 N N . SER A 1 192 ? -1.851 7.004 22.552 1.00 76.19 192 SER A N 1
ATOM 1480 C CA . SER A 1 192 ? -2.269 8.393 22.349 1.00 76.19 192 SER A CA 1
ATOM 1481 C C . SER A 1 192 ? -2.142 8.795 20.867 1.00 76.19 192 SER A C 1
ATOM 1483 O O . SER A 1 192 ? -1.264 8.282 20.166 1.00 76.19 192 SER A O 1
ATOM 1485 N N . PRO A 1 193 ? -2.975 9.723 20.354 1.00 71.31 193 PRO A N 1
ATOM 1486 C CA . PRO A 1 193 ? -2.898 10.169 18.957 1.00 71.31 193 PRO A CA 1
ATOM 1487 C C . PRO A 1 193 ? -1.505 10.679 18.559 1.00 71.31 193 PRO A C 1
ATOM 1489 O O . PRO A 1 193 ? -1.046 10.440 17.444 1.00 71.31 193 PRO A O 1
ATOM 1492 N N . LEU A 1 194 ? -0.811 11.323 19.500 1.00 72.06 194 LEU A N 1
ATOM 1493 C CA . LEU A 1 194 ? 0.547 11.829 19.317 1.00 72.06 194 LEU A CA 1
ATOM 1494 C C . LEU A 1 194 ? 1.545 10.673 19.147 1.00 72.06 194 LEU A C 1
ATOM 1496 O O . LEU A 1 194 ? 2.357 10.699 18.230 1.00 72.06 194 LEU A O 1
ATOM 1500 N N . LEU A 1 195 ? 1.424 9.607 19.945 1.00 73.19 195 LEU A N 1
ATOM 1501 C CA . LEU A 1 195 ? 2.273 8.421 19.809 1.00 73.19 195 LEU A CA 1
ATOM 1502 C C . LEU A 1 195 ? 1.991 7.655 18.503 1.00 73.19 195 LEU A C 1
ATOM 1504 O O . LEU A 1 195 ? 2.918 7.117 17.906 1.00 73.19 195 LEU A O 1
ATOM 1508 N N . LYS A 1 196 ? 0.740 7.658 18.010 1.00 73.25 196 LYS A N 1
ATOM 1509 C CA . LYS A 1 196 ? 0.395 7.113 16.680 1.00 73.25 196 LYS A CA 1
ATOM 1510 C C . LYS A 1 196 ? 1.109 7.887 15.571 1.00 73.25 196 LYS A C 1
ATOM 1512 O O . LYS A 1 196 ? 1.745 7.270 14.721 1.00 73.25 196 LYS A O 1
ATOM 1517 N N . LEU A 1 197 ? 1.079 9.220 15.617 1.00 71.31 197 LEU A N 1
ATOM 1518 C CA . LEU A 1 197 ? 1.800 10.069 14.663 1.00 71.31 197 LEU A CA 1
ATOM 1519 C C . LEU A 1 197 ? 3.320 9.884 14.751 1.00 71.31 197 LEU A C 1
ATOM 1521 O O . LEU A 1 197 ? 3.968 9.727 13.722 1.00 71.31 197 LEU A O 1
ATOM 1525 N N . VAL A 1 198 ? 3.887 9.825 15.959 1.00 75.94 198 VAL A N 1
ATOM 1526 C CA . VAL A 1 198 ? 5.324 9.570 16.156 1.00 75.94 198 VAL A CA 1
ATOM 1527 C C . VAL A 1 198 ? 5.714 8.190 15.637 1.00 75.94 198 VAL A C 1
ATOM 1529 O O . VAL A 1 198 ? 6.732 8.071 14.968 1.00 75.94 198 VAL A O 1
ATOM 1532 N N . SER A 1 199 ? 4.900 7.156 15.868 1.00 72.69 199 SER A N 1
ATOM 1533 C CA . SER A 1 199 ? 5.163 5.819 15.324 1.00 72.69 199 SER A CA 1
ATOM 1534 C C . SER A 1 199 ? 5.114 5.799 13.796 1.00 72.69 199 SER A C 1
ATOM 1536 O O . SER A 1 199 ? 5.912 5.116 13.167 1.00 72.69 199 SER A O 1
ATOM 1538 N N . LEU A 1 200 ? 4.235 6.598 13.190 1.00 71.62 200 LEU A N 1
ATOM 1539 C CA . LEU A 1 200 ? 4.113 6.732 11.744 1.00 71.62 200 LEU A CA 1
ATOM 1540 C C . LEU A 1 200 ? 5.338 7.434 11.150 1.00 71.62 200 LEU A C 1
ATOM 1542 O O . LEU A 1 200 ? 5.943 6.918 10.214 1.00 71.62 200 LEU A O 1
ATOM 1546 N N . VAL A 1 201 ? 5.750 8.563 11.734 1.00 73.69 201 VAL A N 1
ATOM 1547 C CA . VAL A 1 201 ? 6.985 9.267 11.353 1.00 73.69 201 VAL A CA 1
ATOM 1548 C C . VAL A 1 201 ? 8.209 8.386 11.604 1.00 73.69 201 VAL A C 1
ATOM 1550 O O . VAL A 1 201 ? 9.116 8.370 10.784 1.00 73.69 201 VAL A O 1
ATOM 1553 N N . GLY A 1 202 ? 8.217 7.608 12.687 1.00 75.50 202 GLY A N 1
ATOM 1554 C CA . GLY A 1 202 ? 9.274 6.657 13.017 1.00 75.50 202 GLY A CA 1
ATOM 1555 C C . GLY A 1 202 ? 9.375 5.518 12.006 1.00 75.50 202 GLY A C 1
ATOM 1556 O O . GLY A 1 202 ? 10.470 5.233 11.540 1.00 75.50 202 GLY A O 1
ATOM 1557 N N . ILE A 1 203 ? 8.254 4.911 11.601 1.00 76.12 203 ILE A N 1
ATOM 1558 C CA . ILE A 1 203 ? 8.231 3.883 10.549 1.00 76.12 203 ILE A CA 1
ATOM 1559 C C . ILE A 1 203 ? 8.731 4.480 9.233 1.00 76.12 203 ILE A C 1
ATOM 1561 O O . ILE A 1 203 ? 9.628 3.918 8.617 1.00 76.12 203 ILE A O 1
ATOM 1565 N N . ILE A 1 204 ? 8.215 5.642 8.820 1.00 72.31 204 ILE A N 1
ATOM 1566 C CA . ILE A 1 204 ? 8.677 6.317 7.598 1.00 72.31 204 ILE A CA 1
ATOM 1567 C C . ILE A 1 204 ? 10.173 6.647 7.688 1.00 72.31 204 ILE A C 1
ATOM 1569 O O . ILE A 1 204 ? 10.905 6.399 6.735 1.00 72.31 204 ILE A O 1
ATOM 1573 N N . GLY A 1 205 ? 10.629 7.158 8.831 1.00 73.19 205 GLY A N 1
ATOM 1574 C CA . GLY A 1 205 ? 12.019 7.513 9.095 1.00 73.19 205 GLY A CA 1
ATOM 1575 C C . GLY A 1 205 ? 12.946 6.306 9.030 1.00 73.19 205 GLY A C 1
ATOM 1576 O O . GLY A 1 205 ? 13.919 6.346 8.292 1.00 73.19 205 GLY A O 1
ATOM 1577 N N . VAL A 1 206 ? 12.612 5.206 9.711 1.00 76.38 206 VAL A N 1
ATOM 1578 C CA . VAL A 1 206 ? 13.380 3.950 9.665 1.00 76.38 206 VAL A CA 1
ATOM 1579 C C . VAL A 1 206 ? 13.448 3.415 8.240 1.00 76.38 206 VAL A C 1
ATOM 1581 O O . VAL A 1 206 ? 14.529 3.067 7.772 1.00 76.38 206 VAL A O 1
ATOM 1584 N N . MET A 1 207 ? 12.327 3.399 7.517 1.00 71.69 207 MET A N 1
ATOM 1585 C CA . MET A 1 207 ? 12.313 2.924 6.134 1.00 71.69 207 MET A CA 1
ATOM 1586 C C . MET A 1 207 ? 13.113 3.843 5.201 1.00 71.69 207 MET A C 1
ATOM 1588 O O . MET A 1 207 ? 13.812 3.345 4.323 1.00 71.69 207 MET A O 1
ATOM 1592 N N . ALA A 1 208 ? 13.092 5.160 5.420 1.00 70.44 208 ALA A N 1
ATOM 1593 C CA . ALA A 1 208 ? 13.933 6.115 4.700 1.00 70.44 208 ALA A CA 1
ATOM 1594 C C . ALA A 1 208 ? 15.424 5.966 5.051 1.00 70.44 208 ALA A C 1
ATOM 1596 O O . ALA A 1 208 ? 16.273 6.085 4.172 1.00 70.44 208 ALA A O 1
ATOM 1597 N N . THR A 1 209 ? 15.765 5.659 6.305 1.00 73.75 209 THR A N 1
ATOM 1598 C CA . THR A 1 209 ? 17.143 5.373 6.725 1.00 73.75 209 THR A CA 1
ATOM 1599 C C . THR A 1 209 ? 17.650 4.081 6.094 1.00 73.75 209 THR A C 1
ATOM 1601 O O . THR A 1 209 ? 18.747 4.074 5.545 1.00 73.75 209 THR A O 1
ATOM 1604 N N . ILE A 1 210 ? 16.847 3.011 6.094 1.00 71.00 210 ILE A N 1
ATOM 1605 C CA . ILE A 1 210 ? 17.169 1.764 5.384 1.00 71.00 210 ILE A CA 1
ATOM 1606 C C . ILE A 1 210 ? 17.363 2.051 3.891 1.00 71.00 210 ILE A C 1
ATOM 1608 O O . ILE A 1 210 ? 18.334 1.584 3.300 1.00 71.00 210 ILE A O 1
ATOM 1612 N N . ALA A 1 211 ? 16.491 2.870 3.294 1.00 68.12 211 ALA A N 1
ATOM 1613 C CA . ALA A 1 211 ? 16.617 3.286 1.902 1.00 68.12 211 ALA A CA 1
ATOM 1614 C C . ALA A 1 211 ? 17.928 4.033 1.622 1.00 68.12 211 ALA A C 1
ATOM 1616 O O . ALA A 1 211 ? 18.596 3.778 0.621 1.00 68.12 211 ALA A O 1
ATOM 1617 N N . PHE A 1 212 ? 18.299 4.951 2.514 1.00 71.50 212 PHE A N 1
ATOM 1618 C CA . PHE A 1 212 ? 19.515 5.745 2.410 1.00 71.50 212 PHE A CA 1
ATOM 1619 C C . PHE A 1 212 ? 20.777 4.885 2.548 1.00 71.50 212 PHE A C 1
ATOM 1621 O O . PHE A 1 212 ? 21.684 5.011 1.730 1.00 71.50 212 PHE A O 1
ATOM 1628 N N . ILE A 1 213 ? 20.813 3.967 3.519 1.00 70.75 213 ILE A N 1
ATOM 1629 C CA . ILE A 1 213 ? 21.936 3.035 3.714 1.00 70.75 213 ILE A CA 1
ATOM 1630 C C . ILE A 1 213 ? 22.084 2.114 2.500 1.00 70.75 213 ILE A C 1
ATOM 1632 O O . ILE A 1 213 ? 23.169 2.025 1.933 1.00 70.75 213 ILE A O 1
ATOM 1636 N N . ALA A 1 214 ? 20.985 1.514 2.031 1.00 67.38 214 ALA A N 1
ATOM 1637 C CA . ALA A 1 214 ? 21.001 0.652 0.849 1.00 67.38 214 ALA A CA 1
ATOM 1638 C C . ALA A 1 214 ? 21.488 1.384 -0.415 1.00 67.38 214 ALA A C 1
ATOM 1640 O O . ALA A 1 214 ? 22.044 0.763 -1.317 1.00 67.38 214 ALA A O 1
ATOM 1641 N N . ARG A 1 215 ? 21.296 2.708 -0.492 1.00 63.47 215 ARG A N 1
ATOM 1642 C CA . ARG A 1 215 ? 21.821 3.540 -1.580 1.00 63.47 215 ARG A CA 1
ATOM 1643 C C . ARG A 1 215 ? 23.320 3.823 -1.440 1.00 63.47 215 ARG A C 1
ATOM 1645 O O . ARG A 1 215 ? 24.001 3.874 -2.460 1.00 63.47 215 ARG A O 1
ATOM 1652 N N . LEU A 1 216 ? 23.825 4.008 -0.218 1.00 61.19 216 LEU A N 1
ATOM 1653 C CA . LEU A 1 216 ? 25.246 4.266 0.043 1.00 61.19 216 LEU A CA 1
ATOM 1654 C C . LEU A 1 216 ? 26.128 3.056 -0.287 1.00 61.19 216 LEU A C 1
ATOM 1656 O O . LEU A 1 216 ? 27.162 3.235 -0.930 1.00 61.19 216 LEU A O 1
ATOM 1660 N N . ASP A 1 217 ? 25.692 1.843 0.064 1.00 55.50 217 ASP A N 1
ATOM 1661 C CA . ASP A 1 217 ? 26.437 0.607 -0.232 1.00 55.50 217 ASP A CA 1
ATOM 1662 C C . ASP A 1 217 ? 26.597 0.343 -1.740 1.00 55.50 217 ASP A C 1
ATOM 1664 O O . ASP A 1 217 ? 27.536 -0.320 -2.166 1.00 55.50 217 ASP A O 1
ATOM 1668 N N . VAL A 1 218 ? 25.716 0.889 -2.583 1.00 52.16 218 VAL A N 1
ATOM 1669 C CA . VAL A 1 218 ? 25.829 0.757 -4.048 1.00 52.16 218 VAL A CA 1
ATOM 1670 C C . VAL A 1 218 ? 26.877 1.714 -4.621 1.00 52.16 218 VAL A C 1
ATOM 1672 O O . VAL A 1 218 ? 27.489 1.419 -5.642 1.00 52.16 218 VAL A O 1
ATOM 1675 N N . THR A 1 219 ? 27.110 2.855 -3.970 1.00 50.22 219 THR A N 1
ATOM 1676 C CA . THR A 1 219 ? 28.097 3.849 -4.424 1.00 50.22 219 THR A CA 1
ATOM 1677 C C . THR A 1 219 ? 29.526 3.564 -3.970 1.00 50.22 219 THR A C 1
ATOM 1679 O O . THR A 1 219 ? 30.448 4.127 -4.545 1.00 50.22 219 THR A O 1
ATOM 1682 N N . THR A 1 220 ? 29.732 2.709 -2.966 1.00 44.53 220 THR A N 1
ATOM 1683 C CA . THR A 1 220 ? 31.062 2.369 -2.426 1.00 44.53 220 THR A CA 1
ATOM 1684 C C . THR A 1 220 ? 31.702 1.139 -3.078 1.00 44.53 220 THR A C 1
ATOM 1686 O O . THR A 1 220 ? 32.852 0.828 -2.778 1.00 44.53 220 THR A O 1
ATOM 1689 N N . VAL A 1 221 ? 30.983 0.451 -3.971 1.00 44.31 221 VAL A N 1
ATOM 1690 C CA . VAL A 1 221 ? 31.460 -0.735 -4.713 1.00 44.31 221 VAL A CA 1
ATOM 1691 C C . VAL A 1 221 ? 31.852 -0.391 -6.167 1.00 44.31 221 VAL A C 1
ATOM 1693 O O . VAL A 1 221 ? 32.147 -1.287 -6.955 1.00 44.31 221 VAL A O 1
ATOM 1696 N N . ILE A 1 222 ? 31.898 0.898 -6.529 1.00 41.75 222 ILE A N 1
ATOM 1697 C CA . ILE A 1 222 ? 32.428 1.389 -7.818 1.00 41.75 222 ILE A CA 1
ATOM 1698 C C . ILE A 1 222 ? 33.793 2.037 -7.600 1.00 41.75 222 ILE A C 1
ATOM 1700 O O . ILE A 1 222 ? 33.886 2.896 -6.696 1.00 41.75 222 ILE A O 1
#

Radius of gyration: 24.23 Å; chains: 1; bounding box: 80×35×76 Å

Secondary structure (DSSP, 8-state):
---------GGGGS------TTTTSSS--PPPP---TTS-HHHHHHHHHHHHHHHHHHHHHTHHHHHHHHHHHHHHHHHHHHHHHHHHHHHTTS-HHHHHHHHHHHHHHHHHHHHHHHHHHHHHHHHTT--HHHHHHHHHHHHHHHHHHHHHHHHHHH-HHHHHHHHHHHHHHHHHHHHHHHHHHHH-TTS-HHHHHHHHHHHHHHHHHHHHHHHHHHHS--

Sequence (222 aa):
MTQHFIDAPDSAVEAIRPNHEDLSTLYPTAAKPDSSPWMREDERQAVLQSARDMQIAGLRRHAAMIGLYIALPFVFGMLILQLALVSVDSLQREGAMLIVFGVVLIGGLYTLITYGLFKRISEIFRLHNLKALPISLTVLISLFIISQPLFTLASNLVGGAGGYITALICVPIISIFLTIGLIYIWTSARVSPLLKLVSLVGIIGVMATIAFIARLDVTTVI

pLDDT: mean 73.65, std 15.57, range [35.22, 92.62]

Foldseek 3Di:
DDDDDPPDPPLPPPDQDQPLVCLVDQARPRDQRPPPPPDDPVRSVVSRVVSRVVLLVQLLVCLLVLLLLLLVLVLLVVVLVVLVVVVVVVCVPDDVVVSVVVSVVSVVVSVVSNVVSVVVQCVSQSVSSHDSPVLSVLLNLLLVLLLVLQLLVLCVPPNDVRSVVNSSVVRSVVSSVSSSVLSVLSNDPVADPVNNVVVSVVSSVVSNVSSVVSVVVVVVVD